Protein AF-A0A7C1R9H4-F1 (afdb_monomer)

Foldseek 3Di:
DPDPPVLVVLLVLQCLVAPDDPPQLPFFDDPDALLSVLLSCLLNVVLVVSVVSLVVCVVVDDPLSSLLSVLSSLLSVCSVVVDPVSLVVSVVVLVVQVVVQVPDPDRDLLSVLVSLLSVLSSCSNVSHPVVNVVSLVVNVVSLVPPDCPPPDPVSVLVNLLSCLVSLLVVCVVVPNPPVSNVVSLVSLVVQCPPPDVSSVLSSLVVQLSCCVRVVPDPPSSVVSVVVNSVVSVVSHDPPPPDD

Structure (mmCIF, N/CA/C/O backbone):
data_AF-A0A7C1R9H4-F1
#
_entry.id   AF-A0A7C1R9H4-F1
#
loop_
_atom_site.group_PDB
_atom_site.id
_atom_site.type_symbol
_atom_site.label_atom_id
_atom_site.label_alt_id
_atom_site.label_comp_id
_atom_site.label_asym_id
_atom_site.label_entity_id
_atom_site.label_seq_id
_atom_site.pdbx_PDB_ins_code
_atom_site.Cartn_x
_atom_site.Cartn_y
_atom_site.Cartn_z
_atom_site.occupancy
_atom_site.B_iso_or_equiv
_atom_site.auth_seq_id
_atom_site.auth_comp_id
_atom_site.auth_asym_id
_atom_site.auth_atom_id
_atom_site.pdbx_PDB_model_num
ATOM 1 N N . MET A 1 1 ? 37.620 -5.920 -8.747 1.00 37.94 1 MET A N 1
ATOM 2 C CA . MET A 1 1 ? 36.909 -4.617 -8.726 1.00 37.94 1 MET A CA 1
ATOM 3 C C . MET A 1 1 ? 35.431 -4.800 -9.102 1.00 37.94 1 MET A C 1
ATOM 5 O O . MET A 1 1 ? 34.984 -4.285 -10.114 1.00 37.94 1 MET A O 1
ATOM 9 N N . SER A 1 2 ? 34.660 -5.537 -8.291 1.00 42.56 2 SER A N 1
ATOM 10 C CA . SER A 1 2 ? 33.244 -5.869 -8.556 1.00 42.56 2 SER A CA 1
ATOM 11 C C . SER A 1 2 ? 32.389 -5.632 -7.302 1.00 42.56 2 SER A C 1
ATOM 13 O O . SER A 1 2 ? 31.772 -6.550 -6.778 1.00 42.56 2 SER A O 1
ATOM 15 N N . GLY A 1 3 ? 32.432 -4.411 -6.759 1.00 34.38 3 GLY A N 1
ATOM 16 C CA . GLY A 1 3 ? 31.684 -4.033 -5.545 1.00 34.38 3 GLY A CA 1
ATOM 17 C C . GLY A 1 3 ? 30.764 -2.818 -5.709 1.00 34.38 3 GLY A C 1
ATOM 18 O O . GLY A 1 3 ? 29.847 -2.633 -4.919 1.00 34.38 3 GLY A O 1
ATOM 19 N N . ASN A 1 4 ? 30.953 -2.010 -6.760 1.00 36.81 4 ASN A N 1
ATOM 20 C CA . ASN A 1 4 ? 30.234 -0.738 -6.919 1.00 36.81 4 ASN A CA 1
ATOM 21 C C . ASN A 1 4 ? 28.953 -0.822 -7.763 1.00 36.81 4 ASN A C 1
ATOM 23 O O . ASN A 1 4 ? 28.152 0.109 -7.729 1.00 36.81 4 ASN A O 1
ATOM 27 N N . ASN A 1 5 ? 28.728 -1.911 -8.507 1.00 36.19 5 ASN A N 1
ATOM 28 C CA . ASN A 1 5 ? 27.579 -2.004 -9.416 1.00 36.19 5 ASN A CA 1
ATOM 29 C C . ASN A 1 5 ? 26.295 -2.456 -8.701 1.00 36.19 5 ASN A C 1
ATOM 31 O O . ASN A 1 5 ? 25.230 -1.896 -8.941 1.00 36.19 5 ASN A O 1
ATOM 35 N N . THR A 1 6 ? 26.398 -3.381 -7.743 1.00 39.59 6 THR A N 1
ATOM 36 C CA . THR A 1 6 ? 25.257 -3.880 -6.958 1.00 39.59 6 THR A CA 1
ATOM 37 C C . THR A 1 6 ? 24.666 -2.780 -6.079 1.00 39.59 6 THR A C 1
ATOM 39 O O . THR A 1 6 ? 23.459 -2.581 -6.061 1.00 39.59 6 THR A O 1
ATOM 42 N N . HIS A 1 7 ? 25.515 -1.977 -5.428 1.00 34.41 7 HIS A N 1
ATOM 43 C CA . HIS A 1 7 ? 25.079 -0.872 -4.569 1.00 34.41 7 HIS A CA 1
ATOM 44 C C . HIS A 1 7 ? 24.433 0.281 -5.356 1.00 34.41 7 HIS A C 1
ATOM 46 O O . HIS A 1 7 ? 23.542 0.961 -4.846 1.00 34.41 7 HIS A O 1
ATOM 52 N N . ARG A 1 8 ? 24.871 0.492 -6.605 1.00 33.00 8 ARG A N 1
ATOM 53 C CA . ARG A 1 8 ? 24.335 1.506 -7.519 1.00 33.00 8 ARG A CA 1
ATOM 54 C C . ARG A 1 8 ? 23.012 1.052 -8.135 1.00 33.00 8 ARG A C 1
ATOM 56 O O . ARG A 1 8 ? 22.076 1.841 -8.147 1.00 33.00 8 ARG A O 1
ATOM 63 N N . GLN A 1 9 ? 22.885 -0.220 -8.524 1.00 35.97 9 GLN A N 1
ATOM 64 C CA . GLN A 1 9 ? 21.593 -0.788 -8.912 1.00 35.97 9 GLN A CA 1
ATOM 65 C C . GLN A 1 9 ? 20.608 -0.799 -7.741 1.00 35.97 9 GLN A C 1
ATOM 67 O O . GLN A 1 9 ? 19.487 -0.373 -7.938 1.00 35.97 9 GLN A O 1
ATOM 72 N N . ILE A 1 10 ? 21.025 -1.127 -6.511 1.00 37.94 10 ILE A N 1
ATOM 73 C CA . ILE A 1 10 ? 20.172 -1.065 -5.306 1.00 37.94 10 ILE A CA 1
ATOM 74 C C . ILE A 1 10 ? 19.698 0.371 -4.988 1.00 37.94 10 ILE A C 1
ATOM 76 O O . ILE A 1 10 ? 18.547 0.563 -4.608 1.00 37.94 10 ILE A O 1
ATOM 80 N N . LYS A 1 11 ? 20.541 1.395 -5.189 1.00 31.30 11 LYS A N 1
ATOM 81 C CA . LYS A 1 11 ? 20.148 2.809 -5.017 1.00 31.30 11 LYS A CA 1
ATOM 82 C C . LYS A 1 11 ? 19.136 3.278 -6.067 1.00 31.30 11 LYS A C 1
ATOM 84 O O . LYS A 1 11 ? 18.192 3.979 -5.719 1.00 31.30 11 LYS A O 1
ATOM 89 N N . TYR A 1 12 ? 19.284 2.849 -7.323 1.00 36.81 12 TYR A N 1
ATOM 90 C CA . TYR A 1 12 ? 18.243 3.050 -8.336 1.00 36.81 12 TYR A CA 1
ATOM 91 C C . TYR A 1 12 ? 17.036 2.129 -8.116 1.00 36.81 12 TYR A C 1
ATOM 93 O O . TYR A 1 12 ? 15.947 2.505 -8.506 1.00 36.81 12 TYR A O 1
ATOM 101 N N . CYS A 1 13 ? 17.187 0.990 -7.427 1.00 35.16 13 CYS A N 1
ATOM 102 C CA . CYS A 1 13 ? 16.116 0.044 -7.091 1.00 35.16 13 CYS A CA 1
ATOM 103 C C . CYS A 1 13 ? 15.103 0.565 -6.055 1.00 35.16 13 CYS A C 1
ATOM 105 O O . CYS A 1 13 ? 14.109 -0.124 -5.824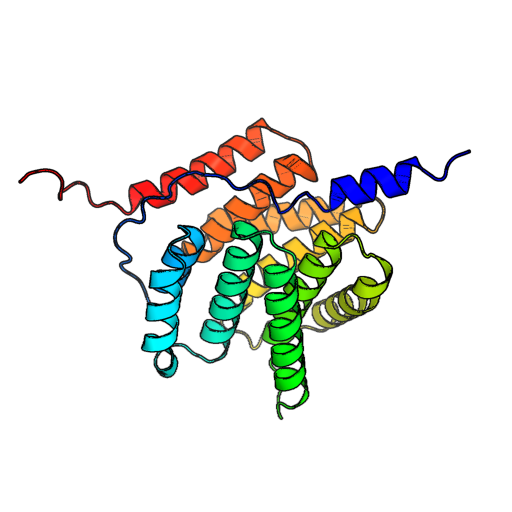 1.00 35.16 13 CYS A O 1
ATOM 107 N N . LEU A 1 14 ? 15.382 1.704 -5.408 1.00 36.81 14 LEU A N 1
ATOM 108 C CA . LEU A 1 14 ? 14.676 2.204 -4.219 1.00 36.81 14 LEU A CA 1
ATOM 109 C C . LEU A 1 14 ? 14.110 3.622 -4.385 1.00 36.81 14 LEU A C 1
ATOM 111 O O . LEU A 1 14 ? 13.136 3.965 -3.726 1.00 36.81 14 LEU A O 1
ATOM 115 N N . LEU A 1 15 ? 14.607 4.384 -5.367 1.00 35.06 15 LEU A N 1
ATOM 116 C CA . LEU A 1 15 ? 13.965 5.605 -5.888 1.00 35.06 15 LEU A CA 1
ATOM 117 C C . LEU A 1 15 ? 12.645 5.322 -6.659 1.00 35.06 15 LEU A C 1
ATOM 119 O O . LEU A 1 15 ? 11.987 6.226 -7.159 1.00 35.06 15 LEU A O 1
ATOM 123 N N . ILE A 1 16 ? 12.285 4.042 -6.758 1.00 45.22 16 ILE A N 1
ATOM 124 C CA . ILE A 1 16 ? 11.301 3.384 -7.636 1.00 45.22 16 ILE A CA 1
ATOM 125 C C . ILE A 1 16 ? 9.835 3.595 -7.196 1.00 45.22 16 ILE A C 1
ATOM 127 O O . ILE A 1 16 ? 8.897 3.416 -7.966 1.00 45.22 16 ILE A O 1
ATOM 131 N N . LEU A 1 17 ? 9.612 4.120 -5.990 1.00 41.66 17 LEU A N 1
ATOM 132 C CA . LEU A 1 17 ? 8.283 4.509 -5.494 1.00 41.66 17 LEU A CA 1
ATOM 133 C C . LEU A 1 17 ? 7.930 5.996 -5.721 1.00 41.66 17 LEU A C 1
ATOM 135 O O . LEU A 1 17 ? 6.832 6.396 -5.358 1.00 41.66 17 LEU A O 1
ATOM 139 N N . LEU A 1 18 ? 8.814 6.804 -6.330 1.00 39.28 18 LEU A N 1
ATOM 140 C CA . LEU A 1 18 ? 8.784 8.276 -6.199 1.00 39.28 18 LEU A CA 1
ATOM 141 C C . LEU A 1 18 ? 8.514 9.111 -7.464 1.00 39.28 18 LEU A C 1
ATOM 143 O O . LEU A 1 18 ? 8.437 10.332 -7.360 1.00 39.28 18 LEU A O 1
ATOM 147 N N . CYS A 1 19 ? 8.328 8.537 -8.656 1.00 33.50 19 CYS A N 1
ATOM 148 C CA . CYS A 1 19 ? 7.848 9.355 -9.779 1.00 33.50 19 CYS A CA 1
ATOM 149 C C . CYS A 1 19 ? 6.337 9.572 -9.663 1.00 33.50 19 CYS A C 1
ATOM 151 O O . CYS A 1 19 ? 5.547 8.717 -10.070 1.00 33.50 19 CYS A O 1
ATOM 153 N N . GLY A 1 20 ? 5.983 10.721 -9.081 1.00 37.94 20 GLY A N 1
ATOM 154 C CA . GLY A 1 20 ? 4.643 11.281 -9.065 1.00 37.94 20 GLY A CA 1
ATOM 155 C C . GLY A 1 20 ? 4.090 11.393 -10.479 1.00 37.94 20 GLY A C 1
ATOM 156 O O . GLY A 1 20 ? 4.648 12.080 -11.336 1.00 37.94 20 GLY A O 1
ATOM 157 N N . PHE A 1 21 ? 2.977 10.709 -10.719 1.00 40.28 21 PHE A N 1
ATOM 158 C CA . PHE A 1 21 ? 2.082 11.122 -11.780 1.00 40.28 21 PHE A CA 1
ATOM 159 C C . PHE A 1 21 ? 1.353 12.365 -11.276 1.00 40.28 21 PHE A C 1
ATOM 161 O O . PHE A 1 21 ? 0.463 12.274 -10.435 1.00 40.28 21 PHE A O 1
ATOM 168 N N . THR A 1 22 ? 1.705 13.527 -11.822 1.00 38.12 22 THR A N 1
ATOM 169 C CA . THR A 1 22 ? 0.831 14.708 -11.837 1.00 38.12 22 THR A CA 1
ATOM 170 C C . THR A 1 22 ? -0.283 14.487 -12.866 1.00 38.12 22 THR A C 1
ATOM 172 O O . THR A 1 22 ? -0.456 15.271 -13.798 1.00 38.12 22 THR A O 1
ATOM 175 N N . CYS A 1 23 ? -0.985 13.357 -12.779 1.00 37.19 23 CYS A N 1
ATOM 176 C CA . CYS A 1 23 ? -2.302 13.268 -13.377 1.00 37.19 23 CYS A CA 1
ATOM 177 C C . CYS A 1 23 ? -3.212 13.858 -12.311 1.00 37.19 23 CYS A C 1
ATOM 179 O O . CYS A 1 23 ? -3.372 13.252 -11.254 1.00 37.19 23 CYS A O 1
ATOM 181 N N . GLU A 1 24 ? -3.709 15.071 -12.543 1.00 36.00 24 GLU A N 1
ATOM 182 C CA . GLU A 1 24 ? -4.818 15.619 -11.770 1.00 36.00 24 GLU A CA 1
ATOM 183 C C . GLU A 1 24 ? -5.994 14.655 -11.959 1.00 36.00 24 GLU A C 1
ATOM 185 O O . GLU A 1 24 ? -6.733 14.707 -12.944 1.00 36.00 24 GLU A O 1
ATOM 190 N N . LEU A 1 25 ? -6.089 13.680 -11.055 1.00 41.81 25 LEU A N 1
ATOM 191 C CA . LEU A 1 25 ? -7.200 12.755 -10.965 1.00 41.81 25 LEU A CA 1
ATOM 192 C C . LEU A 1 25 ? -8.359 13.590 -10.439 1.00 41.81 25 LEU A C 1
ATOM 194 O O . LEU A 1 25 ? -8.520 13.785 -9.239 1.00 41.81 25 LEU A O 1
ATOM 198 N N . THR A 1 26 ? -9.120 14.167 -11.361 1.00 38.84 26 THR A N 1
ATOM 199 C CA . THR A 1 26 ? -10.357 14.865 -11.030 1.00 38.84 26 THR A CA 1
ATOM 200 C C . THR A 1 26 ? -11.315 13.831 -10.453 1.00 38.84 26 THR A C 1
ATOM 202 O O . THR A 1 26 ? -11.873 13.011 -11.177 1.00 38.84 26 THR A O 1
ATOM 205 N N . ALA A 1 27 ? -11.441 13.806 -9.125 1.00 40.69 27 ALA A N 1
ATOM 206 C CA . ALA A 1 27 ? -12.351 12.887 -8.467 1.00 40.69 27 ALA A CA 1
ATOM 207 C C . ALA A 1 27 ? -13.772 13.285 -8.826 1.00 40.69 27 ALA A C 1
ATOM 209 O O . ALA A 1 27 ? -14.218 14.403 -8.550 1.00 40.69 27 ALA A O 1
ATOM 210 N N . SER A 1 28 ? -14.496 12.348 -9.418 1.00 36.34 28 SER A N 1
ATOM 211 C CA . SER A 1 28 ? -15.925 12.489 -9.512 1.00 36.34 28 SER A CA 1
ATOM 212 C C . SER A 1 28 ? -16.642 11.671 -8.453 1.00 36.34 28 SER A C 1
ATOM 214 O O . SER A 1 28 ? -16.501 10.453 -8.391 1.00 36.34 28 SER A O 1
ATOM 216 N N . CYS A 1 29 ? -17.415 12.412 -7.653 1.00 39.00 29 CYS A N 1
ATOM 217 C CA . CYS A 1 29 ? -18.585 12.013 -6.879 1.00 39.00 29 CYS A CA 1
ATOM 218 C C . CYS A 1 29 ? -18.522 10.592 -6.295 1.00 39.00 29 CYS A C 1
ATOM 220 O O . CYS A 1 29 ? -19.117 9.654 -6.829 1.00 39.00 29 CYS A O 1
ATOM 222 N N . ALA A 1 30 ? -17.843 10.471 -5.150 1.00 47.47 30 ALA A N 1
ATOM 223 C CA . ALA A 1 30 ? -17.879 9.285 -4.306 1.00 47.47 30 ALA A CA 1
ATOM 224 C C . ALA A 1 30 ? -19.334 8.959 -3.929 1.00 47.47 30 ALA A C 1
ATOM 226 O O . ALA A 1 30 ? -19.962 9.633 -3.112 1.00 47.47 30 ALA A O 1
ATOM 227 N N . THR A 1 31 ? -19.884 7.931 -4.568 1.00 50.72 31 THR A N 1
ATOM 228 C CA . THR A 1 31 ? -21.136 7.288 -4.170 1.00 50.72 31 THR A CA 1
ATOM 229 C C . THR A 1 31 ? -20.760 5.896 -3.684 1.00 50.72 31 THR A C 1
ATOM 231 O O . THR A 1 31 ? -20.751 4.944 -4.454 1.00 50.72 31 THR A O 1
ATOM 234 N N . GLY A 1 32 ? -20.352 5.816 -2.419 1.00 64.06 32 GLY A N 1
ATOM 235 C CA . GLY A 1 32 ? -19.776 4.621 -1.803 1.00 64.06 32 GLY A CA 1
ATOM 236 C C . GLY A 1 32 ? -19.789 4.718 -0.279 1.00 64.06 32 GLY A C 1
ATOM 237 O O . GLY A 1 32 ? -20.293 5.698 0.275 1.00 64.06 32 GLY A O 1
ATOM 238 N N . THR A 1 33 ? -19.269 3.698 0.402 1.00 84.06 33 THR A N 1
ATOM 239 C CA . THR A 1 33 ? -19.104 3.720 1.870 1.00 84.06 33 THR A CA 1
ATOM 240 C C . THR A 1 33 ? -18.112 4.810 2.305 1.00 84.06 33 THR A C 1
ATOM 242 O O . THR A 1 33 ? -17.344 5.319 1.484 1.00 84.06 33 THR A O 1
ATOM 245 N N . SER A 1 34 ? -18.076 5.161 3.598 1.00 90.50 34 SER A N 1
ATOM 246 C CA . SER A 1 34 ? -17.092 6.118 4.135 1.00 90.50 34 SER A CA 1
ATOM 247 C C . SER A 1 34 ? -15.655 5.678 3.806 1.00 90.50 34 SER A C 1
ATOM 249 O O . SER A 1 34 ? -14.839 6.502 3.396 1.00 90.50 34 SER A O 1
ATOM 251 N N . PHE A 1 35 ? -15.376 4.367 3.842 1.00 90.69 35 PHE A N 1
ATOM 252 C CA . PHE A 1 35 ? -14.087 3.800 3.432 1.00 90.69 35 PHE A CA 1
ATOM 253 C C . PHE A 1 35 ? -13.735 4.126 1.976 1.00 90.69 35 PHE A C 1
ATOM 255 O O . PHE A 1 35 ? -12.655 4.640 1.692 1.00 90.69 35 PHE A O 1
ATOM 262 N N . GLU A 1 36 ? -14.656 3.844 1.053 1.00 90.06 36 GLU A N 1
ATOM 263 C CA . GLU A 1 36 ? -14.475 4.067 -0.383 1.00 90.06 36 GLU A CA 1
ATOM 264 C C . GLU A 1 36 ? -14.269 5.547 -0.709 1.00 90.06 36 GLU A C 1
ATOM 266 O O . GLU A 1 36 ? -13.364 5.905 -1.458 1.00 90.06 36 GLU A O 1
ATOM 271 N N . LYS A 1 37 ? -15.057 6.421 -0.079 1.00 91.06 37 LYS A N 1
ATOM 272 C CA . LYS A 1 37 ? -14.932 7.868 -0.248 1.00 91.06 37 LYS A CA 1
ATOM 273 C C . LYS A 1 37 ? -13.558 8.378 0.188 1.00 91.06 37 LYS A C 1
ATOM 275 O O . LYS A 1 37 ? -12.933 9.143 -0.543 1.00 91.06 37 LYS A O 1
ATOM 280 N N . ILE A 1 38 ? -13.079 7.965 1.361 1.00 93.69 38 ILE A N 1
ATOM 281 C CA . ILE A 1 38 ? -11.759 8.373 1.862 1.00 93.69 38 ILE A CA 1
ATOM 282 C C . ILE A 1 38 ? -10.655 7.796 0.972 1.00 93.69 38 ILE A C 1
ATOM 284 O O . ILE A 1 38 ? -9.719 8.512 0.617 1.00 93.69 38 ILE A O 1
ATOM 288 N N . PHE A 1 39 ? -10.780 6.530 0.569 1.00 91.81 39 PHE A N 1
ATOM 289 C CA . PHE A 1 39 ? -9.852 5.883 -0.353 1.00 91.81 39 PHE A CA 1
ATOM 290 C C . PHE A 1 39 ? -9.726 6.669 -1.668 1.00 91.81 39 PHE A C 1
ATOM 292 O O . PHE A 1 39 ? -8.614 6.999 -2.084 1.00 91.81 39 PHE A O 1
ATOM 299 N N . ASP A 1 40 ? -10.845 7.045 -2.285 1.00 88.06 40 ASP A N 1
ATOM 300 C CA . ASP A 1 40 ? -10.853 7.831 -3.520 1.00 88.06 40 ASP A CA 1
ATOM 301 C C . ASP A 1 40 ? -10.198 9.207 -3.336 1.00 88.06 40 ASP A C 1
ATOM 303 O O . ASP A 1 40 ? -9.427 9.646 -4.193 1.00 88.06 40 ASP A O 1
ATOM 307 N N . LEU A 1 41 ? -10.442 9.886 -2.210 1.00 89.88 41 LEU A N 1
ATOM 308 C CA . LEU A 1 41 ? -9.791 11.164 -1.897 1.00 89.88 41 LEU A CA 1
ATOM 309 C C . LEU A 1 41 ? -8.267 11.004 -1.765 1.00 89.88 41 LEU A C 1
ATOM 311 O O . LEU A 1 41 ? -7.517 11.798 -2.333 1.00 89.88 41 LEU A O 1
ATOM 315 N N . ILE A 1 42 ? -7.795 9.946 -1.095 1.00 90.06 42 ILE A N 1
ATOM 316 C CA . ILE A 1 42 ? -6.359 9.651 -0.962 1.00 90.06 42 ILE A CA 1
ATOM 317 C C . ILE A 1 42 ? -5.728 9.411 -2.338 1.00 90.06 42 ILE A C 1
ATOM 319 O O . ILE A 1 42 ? -4.730 10.046 -2.685 1.00 90.06 42 ILE A O 1
ATOM 323 N N . TYR A 1 43 ? -6.306 8.515 -3.142 1.00 85.31 43 TYR A N 1
ATOM 324 C CA . TYR A 1 43 ? -5.724 8.117 -4.428 1.00 85.31 43 TYR A CA 1
ATOM 325 C C . TYR A 1 43 ? -5.910 9.174 -5.524 1.00 85.31 43 TYR A C 1
ATOM 327 O O . TYR A 1 43 ? -5.175 9.151 -6.509 1.00 85.31 43 TYR A O 1
ATOM 335 N N . SER A 1 44 ? -6.809 10.144 -5.329 1.00 82.69 44 SER A N 1
ATOM 336 C CA . SER A 1 44 ? -6.898 11.369 -6.137 1.00 82.69 44 SER A CA 1
ATOM 337 C C . SER A 1 44 ? -6.039 12.529 -5.612 1.00 82.69 44 SER A C 1
ATOM 339 O O . SER A 1 44 ? -6.069 13.617 -6.181 1.00 82.69 44 SER A O 1
ATOM 341 N N . GLN A 1 45 ? -5.227 12.294 -4.575 1.00 86.81 45 GLN A N 1
ATOM 342 C CA . GLN A 1 45 ? -4.314 13.268 -3.960 1.00 86.81 45 GLN A CA 1
ATOM 343 C C . GLN A 1 45 ? -5.006 14.478 -3.297 1.00 86.81 45 GLN A C 1
ATOM 345 O O . GLN A 1 45 ? -4.378 15.512 -3.070 1.00 86.81 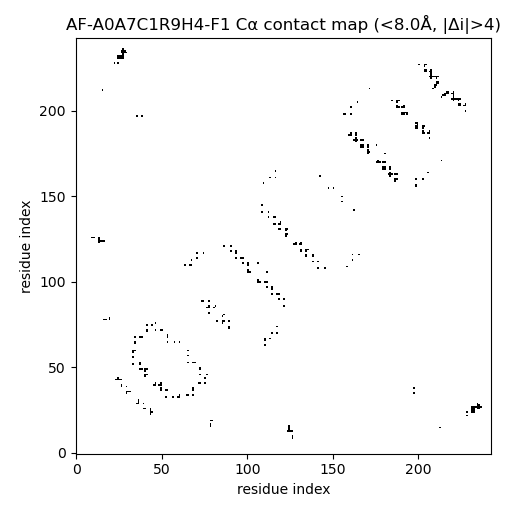45 GLN A O 1
ATOM 350 N N . GLN A 1 46 ? -6.279 14.344 -2.920 1.00 89.00 46 GLN A N 1
ATOM 351 C CA . GLN A 1 46 ? -7.034 15.321 -2.124 1.00 89.00 46 GLN A CA 1
ATOM 352 C C . GLN A 1 46 ? -6.821 15.062 -0.626 1.00 89.00 46 GLN A C 1
ATOM 354 O O . GLN A 1 46 ? -7.720 14.635 0.098 1.00 89.00 46 GLN A O 1
ATOM 359 N N . PHE A 1 47 ? -5.580 15.240 -0.158 1.00 92.88 47 PHE A N 1
ATOM 360 C CA . PHE A 1 47 ? -5.171 14.817 1.190 1.00 92.88 47 PHE A CA 1
ATOM 361 C C . PHE A 1 47 ? -5.860 15.593 2.315 1.00 92.88 47 PHE A C 1
ATOM 363 O O . PHE A 1 47 ? -6.143 15.024 3.369 1.00 92.88 47 PHE A O 1
ATOM 370 N N . HIS A 1 48 ? -6.155 16.878 2.099 1.00 94.75 48 HIS A N 1
ATOM 371 C CA . HIS A 1 48 ? -6.832 17.688 3.107 1.00 94.75 48 HIS A CA 1
ATOM 372 C C . HIS A 1 48 ? -8.263 17.193 3.336 1.00 94.75 48 HIS A C 1
ATOM 374 O O . HIS A 1 48 ? -8.660 16.936 4.471 1.00 94.75 48 HIS A O 1
ATOM 380 N N . GLU A 1 49 ? -9.006 16.992 2.251 1.00 95.38 49 GLU A N 1
ATOM 381 C CA . GLU A 1 49 ? -10.360 16.452 2.250 1.00 95.38 49 GLU A CA 1
ATOM 382 C C . GLU A 1 49 ? -10.381 15.024 2.801 1.00 95.38 49 GLU A C 1
ATOM 384 O O . GLU A 1 49 ? -11.216 14.714 3.647 1.00 95.38 49 GLU A O 1
ATOM 389 N N . ALA A 1 50 ? -9.430 14.176 2.389 1.00 95.69 50 ALA A N 1
ATOM 390 C CA . ALA A 1 50 ? -9.281 12.822 2.919 1.00 95.69 50 ALA A CA 1
ATOM 391 C C . ALA A 1 50 ? -9.076 12.826 4.439 1.00 95.69 50 ALA A C 1
ATOM 393 O O . ALA A 1 50 ? -9.694 12.034 5.143 1.00 95.69 50 ALA A O 1
ATOM 394 N N . SER A 1 51 ? -8.234 13.728 4.955 1.00 96.75 51 SER A N 1
ATOM 395 C CA . SER A 1 51 ? -7.981 13.848 6.392 1.00 96.75 51 SER A CA 1
ATOM 396 C C . SER A 1 51 ? -9.222 14.305 7.158 1.00 96.75 51 SER A C 1
ATOM 398 O O . SER A 1 51 ? -9.527 13.748 8.213 1.00 96.75 51 SER A O 1
ATOM 400 N N . LEU A 1 52 ? -9.957 15.294 6.641 1.00 96.62 52 LEU A N 1
ATOM 401 C CA . LEU A 1 52 ? -11.204 15.747 7.261 1.00 96.62 52 LEU A CA 1
ATOM 402 C C . LEU A 1 52 ? -12.241 14.621 7.307 1.00 96.62 52 LEU A C 1
ATOM 404 O O . LEU A 1 52 ? -12.810 14.373 8.367 1.00 96.62 52 LEU A O 1
ATOM 408 N N . GLU A 1 53 ? -12.432 13.920 6.189 1.00 96.31 53 GLU A N 1
ATOM 409 C CA . GLU A 1 53 ? -13.403 12.831 6.076 1.00 96.31 53 GLU A CA 1
ATOM 410 C C . GLU A 1 53 ? -13.035 11.626 6.956 1.00 96.31 53 GLU A C 1
ATOM 412 O O . GLU A 1 53 ? -13.904 11.033 7.596 1.00 96.31 53 GLU A O 1
ATOM 417 N N . LEU A 1 54 ? -11.746 11.280 7.029 1.00 96.25 54 LEU A N 1
ATOM 418 C CA . LEU A 1 54 ? -11.242 10.207 7.886 1.00 96.25 54 LEU A CA 1
ATOM 419 C C . LEU A 1 54 ? -11.517 10.498 9.364 1.00 96.25 54 LEU A C 1
ATOM 421 O O . LEU A 1 54 ? -12.051 9.644 10.066 1.00 96.25 54 LEU A O 1
ATOM 425 N N . ASN A 1 55 ? -11.222 11.720 9.816 1.00 95.31 55 ASN A N 1
ATOM 426 C CA . ASN A 1 55 ? -11.470 12.131 11.197 1.00 95.31 55 ASN A CA 1
ATOM 427 C C . ASN A 1 55 ? -12.971 12.212 11.520 1.00 95.31 55 ASN A C 1
ATOM 429 O O . ASN A 1 55 ? -13.381 11.869 12.626 1.00 95.31 55 ASN A O 1
ATOM 433 N N . SER A 1 56 ? -13.815 12.656 10.580 1.00 94.69 56 SER A N 1
ATOM 434 C CA . SER A 1 56 ? -15.265 12.708 10.815 1.00 94.69 56 SER A CA 1
ATOM 435 C C . SER A 1 56 ? -15.920 11.326 10.842 1.00 94.69 56 SER A C 1
ATOM 437 O O . SER A 1 56 ? -16.958 11.168 11.481 1.00 94.69 56 SER A O 1
ATOM 439 N N . SER A 1 57 ? -15.312 10.338 10.180 1.00 93.75 57 SER A N 1
ATOM 440 C CA . SER A 1 57 ? -15.843 8.975 10.042 1.00 93.75 57 SER A CA 1
ATOM 441 C C . SER A 1 57 ? -15.254 7.983 11.053 1.00 93.75 57 SER A C 1
ATOM 443 O O . SER A 1 57 ? -15.489 6.785 10.929 1.00 93.75 57 SER A O 1
ATOM 445 N N . GLU A 1 58 ? -14.508 8.442 12.066 1.00 91.19 58 GLU A N 1
ATOM 446 C CA . GLU A 1 58 ? -13.828 7.575 13.048 1.00 91.19 58 GLU A CA 1
ATOM 447 C C . GLU A 1 58 ? -14.784 6.590 13.747 1.00 91.19 58 GLU A C 1
ATOM 449 O O . GLU A 1 58 ? -14.417 5.451 14.013 1.00 91.19 58 GLU A O 1
ATOM 454 N N . ASN A 1 59 ? -16.030 7.003 14.006 1.00 89.94 59 ASN A N 1
ATOM 455 C CA . ASN A 1 59 ? -17.045 6.146 14.635 1.00 89.94 59 ASN A CA 1
ATOM 456 C C . ASN A 1 59 ? -17.816 5.257 13.642 1.00 89.94 59 ASN A C 1
ATOM 458 O O . ASN A 1 59 ? -18.587 4.399 14.071 1.00 89.94 59 ASN A O 1
ATOM 462 N N . GLU A 1 60 ? -17.675 5.501 12.338 1.00 91.56 60 GLU A N 1
ATOM 463 C CA . GLU A 1 60 ? -18.353 4.750 11.273 1.00 91.56 60 GLU A CA 1
ATOM 464 C C . GLU A 1 60 ? -17.467 3.648 10.694 1.00 91.56 60 GLU A C 1
ATOM 466 O O . GLU A 1 60 ? -17.970 2.592 10.315 1.00 91.56 60 GLU A O 1
ATOM 471 N N . LEU A 1 61 ? -16.161 3.906 10.624 1.00 91.12 61 LEU A N 1
ATOM 472 C CA . LEU A 1 61 ? -15.164 2.948 10.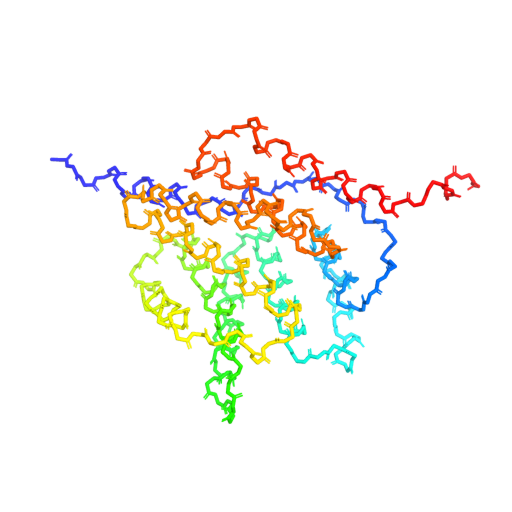174 1.00 91.12 61 LEU A CA 1
ATOM 473 C C . LEU A 1 61 ? -14.875 1.940 11.278 1.00 91.12 61 LEU A C 1
ATOM 475 O O . LEU A 1 61 ? -14.753 2.296 12.454 1.00 91.12 61 LEU A O 1
ATOM 479 N N . ASP A 1 62 ? -14.698 0.676 10.900 1.00 88.25 62 ASP A N 1
ATOM 480 C CA . ASP A 1 62 ? -14.089 -0.254 11.837 1.00 88.25 62 ASP A CA 1
ATOM 481 C C . ASP A 1 62 ? -12.614 0.137 12.089 1.00 88.25 62 ASP A C 1
ATOM 483 O O . ASP A 1 62 ? -11.983 0.896 11.342 1.00 88.25 62 ASP A O 1
ATOM 487 N N . ARG A 1 63 ? -12.043 -0.370 13.187 1.00 87.50 63 ARG A N 1
ATOM 488 C CA . ARG A 1 63 ? -10.655 -0.062 13.570 1.00 87.50 63 ARG A CA 1
ATOM 489 C C . ARG A 1 63 ? -9.658 -0.352 12.440 1.00 87.50 63 ARG A C 1
ATOM 491 O O . ARG A 1 63 ? -8.690 0.386 12.267 1.00 87.50 63 ARG A O 1
ATOM 498 N N . TRP A 1 64 ? -9.897 -1.425 11.699 1.00 86.94 64 TRP A N 1
ATOM 499 C CA . TRP A 1 64 ? -9.021 -1.927 10.649 1.00 86.94 64 TRP A CA 1
ATOM 500 C C . TRP A 1 64 ? -9.058 -1.021 9.412 1.00 86.94 64 TRP A C 1
ATOM 502 O O . TRP A 1 64 ? -8.014 -0.650 8.870 1.00 86.94 64 TRP A O 1
ATOM 512 N N . GLU A 1 65 ? -10.254 -0.617 8.999 1.00 90.44 65 GLU A N 1
ATOM 513 C CA . GLU A 1 65 ? -10.521 0.327 7.923 1.00 90.44 65 GLU A CA 1
ATOM 514 C C . GLU A 1 65 ? -9.862 1.675 8.211 1.00 90.44 65 GLU A C 1
ATOM 516 O O . GLU A 1 65 ? -9.107 2.187 7.378 1.00 90.44 65 GLU A O 1
ATOM 521 N N . TYR A 1 66 ? -10.076 2.209 9.417 1.00 92.56 66 TYR A N 1
ATOM 522 C CA . TYR A 1 66 ? -9.450 3.451 9.858 1.00 92.56 66 TYR A CA 1
ATOM 523 C C . TYR A 1 66 ? -7.920 3.352 9.830 1.00 92.56 66 TYR A C 1
ATOM 525 O O . TYR A 1 66 ? -7.239 4.259 9.341 1.00 92.56 66 TYR A O 1
ATOM 533 N N . HIS A 1 67 ? -7.365 2.237 10.316 1.00 91.62 67 HIS A N 1
ATOM 534 C CA . HIS A 1 67 ? -5.923 1.998 10.355 1.00 91.62 67 HIS A CA 1
ATOM 535 C C . HIS A 1 67 ? -5.296 1.980 8.957 1.00 91.62 67 HIS A C 1
ATOM 537 O O . HIS A 1 67 ? -4.295 2.662 8.720 1.00 91.62 67 HIS A O 1
ATOM 543 N N . ILE A 1 68 ? -5.892 1.252 8.008 1.00 91.50 68 ILE A N 1
ATOM 544 C CA . ILE A 1 68 ? -5.389 1.213 6.627 1.00 91.50 68 ILE A CA 1
ATOM 545 C C . ILE A 1 68 ? -5.450 2.589 5.986 1.00 91.50 68 ILE A C 1
ATOM 547 O O . ILE A 1 68 ? -4.453 3.027 5.419 1.00 91.50 68 ILE A O 1
ATOM 551 N N . LEU A 1 69 ? -6.595 3.269 6.064 1.00 94.56 69 LEU A N 1
ATOM 552 C CA . LEU A 1 69 ? -6.766 4.571 5.423 1.00 94.56 69 LEU A CA 1
ATOM 553 C C . LEU A 1 69 ? -5.824 5.615 6.020 1.00 94.56 69 LEU A C 1
ATOM 555 O O . LEU A 1 69 ? -5.256 6.416 5.281 1.00 94.56 69 LEU A O 1
ATOM 559 N N . SER A 1 70 ? -5.584 5.560 7.332 1.00 95.50 70 SER A N 1
ATOM 560 C CA . SER A 1 70 ? -4.590 6.407 7.996 1.00 95.50 70 SER A CA 1
ATOM 561 C C . SER A 1 70 ? -3.178 6.144 7.468 1.00 95.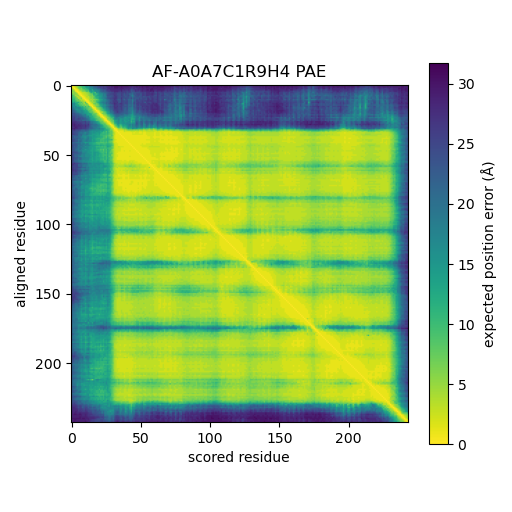50 70 SER A C 1
ATOM 563 O O . SER A 1 70 ? -2.450 7.085 7.145 1.00 95.50 70 SER A O 1
ATOM 565 N N . LEU A 1 71 ? -2.780 4.872 7.344 1.00 94.44 71 LEU A N 1
ATOM 566 C CA . LEU A 1 71 ? -1.472 4.505 6.801 1.00 94.44 71 LEU A CA 1
ATOM 567 C C . LEU A 1 71 ? -1.320 4.915 5.334 1.00 94.44 71 LEU A C 1
ATOM 569 O O . LEU A 1 71 ? -0.288 5.487 4.980 1.00 94.44 71 LEU A O 1
ATOM 573 N N . ASP A 1 72 ? -2.329 4.653 4.501 1.00 93.25 72 ASP A N 1
ATOM 574 C CA . ASP A 1 72 ? -2.357 5.046 3.091 1.00 93.25 72 ASP A CA 1
ATOM 575 C C . ASP A 1 72 ? -2.254 6.573 2.957 1.00 93.25 72 ASP A C 1
ATOM 577 O O . ASP A 1 72 ? -1.407 7.057 2.207 1.00 93.25 72 ASP A O 1
ATOM 581 N N . LEU A 1 73 ? -3.041 7.339 3.721 1.00 95.06 73 LEU A N 1
ATOM 582 C CA . LEU A 1 73 ? -3.014 8.803 3.696 1.00 95.06 73 LEU A CA 1
ATOM 583 C C . LEU A 1 73 ? -1.623 9.345 4.035 1.00 95.06 73 LEU A C 1
ATOM 585 O O . LEU A 1 73 ? -1.041 10.078 3.237 1.00 95.06 73 LEU A O 1
ATOM 589 N N . ILE A 1 74 ? -1.053 8.958 5.182 1.00 94.94 74 ILE A N 1
ATOM 590 C CA . ILE A 1 74 ? 0.259 9.475 5.606 1.00 94.94 74 ILE A CA 1
ATOM 591 C C . ILE A 1 74 ? 1.352 9.023 4.629 1.00 94.94 74 ILE A C 1
ATOM 593 O O . ILE A 1 74 ? 2.279 9.782 4.338 1.00 94.94 74 ILE A O 1
ATOM 597 N N . TRP A 1 75 ? 1.256 7.803 4.091 1.00 93.50 75 TRP A N 1
ATOM 598 C CA . TRP A 1 75 ? 2.178 7.318 3.069 1.00 93.50 75 TRP A CA 1
ATOM 599 C C . TRP A 1 75 ? 2.154 8.194 1.817 1.00 93.50 75 TRP A C 1
ATOM 601 O O . TRP A 1 75 ? 3.212 8.626 1.354 1.00 93.50 75 TRP A O 1
ATOM 611 N N . TRP A 1 76 ? 0.968 8.478 1.282 1.00 90.94 76 TRP A N 1
ATOM 612 C CA . TRP A 1 76 ? 0.825 9.292 0.081 1.00 90.94 76 TRP A CA 1
ATOM 613 C C . TRP A 1 76 ? 1.214 10.755 0.318 1.00 90.94 76 TRP A C 1
ATOM 615 O O . TRP A 1 76 ? 1.940 11.309 -0.506 1.00 90.94 76 TRP A O 1
ATOM 625 N N . GLU A 1 77 ? 0.869 11.342 1.471 1.00 90.50 77 GLU A N 1
ATOM 626 C CA . GLU A 1 77 ? 1.387 12.657 1.887 1.00 90.50 77 GLU A CA 1
ATOM 627 C C . GLU A 1 77 ? 2.923 12.671 1.889 1.00 90.50 77 GLU A C 1
ATOM 629 O O . GLU A 1 77 ? 3.549 13.601 1.377 1.00 90.50 77 GLU A O 1
ATOM 634 N N . THR A 1 78 ? 3.541 11.611 2.420 1.00 90.62 78 THR A N 1
ATOM 635 C CA . THR A 1 78 ? 5.002 11.486 2.505 1.00 90.62 78 THR A CA 1
ATOM 636 C C . THR A 1 78 ? 5.644 11.416 1.126 1.00 90.62 78 THR A C 1
ATOM 638 O O . THR A 1 78 ? 6.664 12.068 0.889 1.00 90.62 78 THR A O 1
ATOM 641 N N . LEU A 1 79 ? 5.064 10.642 0.205 1.00 85.44 79 LEU A N 1
ATOM 642 C CA . LEU A 1 79 ? 5.568 10.552 -1.164 1.00 85.44 79 LEU A CA 1
ATOM 643 C C . LEU A 1 79 ? 5.419 11.882 -1.914 1.00 85.44 79 LEU A C 1
ATOM 645 O O . LEU A 1 79 ? 6.344 12.271 -2.628 1.00 85.44 79 LEU A O 1
ATOM 649 N N . SER A 1 80 ? 4.310 12.598 -1.726 1.00 82.19 80 SER A N 1
ATOM 650 C CA . SER A 1 80 ? 4.064 13.883 -2.391 1.00 82.19 80 SER A CA 1
ATOM 651 C C . SER A 1 80 ? 4.928 15.021 -1.840 1.00 82.19 80 SER A C 1
ATOM 653 O O . SER A 1 80 ? 5.446 15.819 -2.619 1.00 82.19 80 SER A O 1
ATOM 655 N N . GLY A 1 81 ? 5.134 15.087 -0.521 1.00 80.00 81 GLY A N 1
ATOM 656 C CA . GLY A 1 81 ? 6.015 16.080 0.105 1.00 80.00 81 GLY A CA 1
ATOM 657 C C . GLY A 1 81 ? 7.498 15.793 -0.140 1.00 80.00 81 GLY A C 1
ATOM 658 O O . GLY A 1 81 ? 8.277 16.698 -0.448 1.00 80.00 81 GLY A O 1
ATOM 659 N N . SER A 1 82 ? 7.893 14.514 -0.082 1.00 81.56 82 SER A N 1
ATOM 660 C CA . SER A 1 82 ? 9.252 14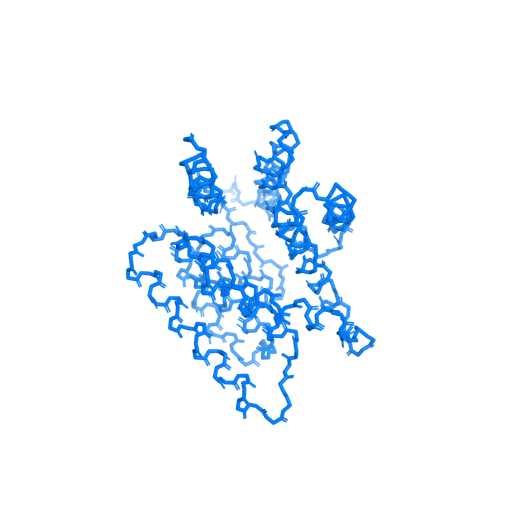.031 -0.361 1.00 81.56 82 SER A CA 1
ATOM 661 C C . SER A 1 82 ? 10.368 14.693 0.471 1.00 81.56 82 SER A C 1
ATOM 663 O O . SER A 1 82 ? 11.549 14.591 0.119 1.00 81.56 82 SER A O 1
ATOM 665 N N . THR A 1 83 ? 10.046 15.336 1.599 1.00 86.38 83 THR A N 1
ATOM 666 C CA . THR A 1 83 ? 11.045 15.946 2.487 1.00 86.38 83 THR A CA 1
ATOM 667 C C . THR A 1 83 ? 11.543 14.963 3.545 1.00 86.38 83 THR A C 1
ATOM 669 O O . THR A 1 83 ? 10.913 13.952 3.864 1.00 86.38 83 THR A O 1
ATOM 672 N N . ARG A 1 84 ? 12.707 15.251 4.142 1.00 87.00 84 ARG A N 1
ATOM 673 C CA . ARG A 1 84 ? 13.249 14.437 5.243 1.00 87.00 84 ARG A CA 1
ATOM 674 C C . ARG A 1 84 ? 12.299 14.424 6.443 1.00 87.00 84 ARG A C 1
ATOM 676 O O . ARG A 1 84 ? 12.230 13.424 7.157 1.00 87.00 84 ARG A O 1
ATOM 683 N N . GLU A 1 85 ? 11.631 15.540 6.683 1.00 90.81 85 GLU A N 1
ATOM 684 C CA . GLU A 1 85 ? 10.664 15.752 7.749 1.00 90.81 85 GLU A CA 1
ATOM 685 C C . GLU A 1 85 ? 9.427 14.873 7.536 1.00 90.81 85 GLU A C 1
ATOM 687 O O . GLU A 1 85 ? 9.021 14.194 8.480 1.00 90.81 85 GLU A O 1
ATOM 692 N N . ASP A 1 86 ? 8.931 14.758 6.302 1.00 89.19 86 ASP A N 1
ATOM 693 C CA . ASP A 1 86 ? 7.817 13.863 5.963 1.00 89.19 86 ASP A CA 1
ATOM 694 C C . ASP A 1 86 ? 8.174 12.398 6.246 1.00 89.19 86 ASP A C 1
ATOM 696 O O . ASP A 1 86 ? 7.471 11.698 6.976 1.00 89.19 86 ASP A O 1
ATOM 700 N N . TYR A 1 87 ? 9.343 11.942 5.778 1.00 90.25 87 TYR A N 1
ATOM 701 C CA . TYR A 1 87 ? 9.809 10.577 6.053 1.00 90.25 87 TYR A CA 1
ATOM 702 C C . TYR A 1 87 ? 10.026 10.299 7.542 1.00 90.25 87 TYR A C 1
ATOM 704 O O . TYR A 1 87 ? 9.943 9.142 7.957 1.00 90.25 87 TYR A O 1
ATOM 712 N N . LYS A 1 88 ? 10.360 11.316 8.349 1.00 91.56 88 LYS A N 1
ATOM 713 C CA . LYS A 1 88 ? 10.449 11.182 9.811 1.00 91.56 88 LYS A CA 1
ATOM 714 C C . LYS A 1 88 ? 9.063 11.092 10.439 1.00 91.56 88 LYS A C 1
ATOM 716 O O . LYS A 1 88 ? 8.881 10.251 11.310 1.00 91.56 88 LYS A O 1
ATOM 721 N N . ARG A 1 89 ? 8.107 11.921 10.003 1.00 93.19 89 ARG A N 1
ATOM 722 C CA . ARG A 1 89 ? 6.714 11.880 10.474 1.00 93.19 89 ARG A CA 1
ATOM 723 C C . ARG A 1 89 ? 6.112 10.498 10.234 1.00 93.19 89 ARG A C 1
ATOM 725 O O . ARG A 1 89 ? 5.565 9.914 11.163 1.00 93.19 89 ARG A O 1
ATOM 732 N N . PHE A 1 90 ? 6.302 9.941 9.040 1.00 94.62 90 PHE A N 1
ATOM 733 C CA . PHE A 1 90 ? 5.818 8.597 8.730 1.00 94.62 90 PHE A CA 1
ATOM 734 C C . PHE A 1 90 ? 6.541 7.494 9.518 1.00 94.62 90 PHE A C 1
ATOM 736 O O . PHE A 1 90 ? 5.903 6.572 10.014 1.00 94.62 90 PHE A O 1
ATOM 743 N N . ASP A 1 91 ? 7.862 7.604 9.702 1.00 93.69 91 ASP A N 1
ATOM 744 C CA . ASP A 1 91 ? 8.636 6.670 10.539 1.00 93.69 91 ASP A CA 1
ATOM 745 C C . ASP A 1 91 ? 8.155 6.653 11.996 1.00 93.69 91 ASP A C 1
ATOM 747 O O . ASP A 1 91 ? 8.109 5.591 12.615 1.00 93.69 91 ASP A O 1
ATOM 751 N N . SER A 1 92 ? 7.801 7.820 12.544 1.00 94.31 92 SER A N 1
ATOM 752 C CA . SER A 1 92 ? 7.208 7.932 13.879 1.00 94.31 92 SER A CA 1
ATOM 753 C C . SER A 1 92 ? 5.827 7.285 13.925 1.00 94.31 92 SER A C 1
ATOM 755 O O . SER A 1 92 ? 5.616 6.418 14.766 1.00 94.31 92 SER A O 1
ATOM 757 N N . ALA A 1 93 ? 4.943 7.600 12.971 1.00 94.62 93 ALA A N 1
ATOM 758 C CA . ALA A 1 93 ? 3.610 7.000 12.905 1.00 94.62 93 ALA A CA 1
ATOM 759 C C . ALA A 1 93 ? 3.677 5.462 12.858 1.00 94.62 93 ALA A C 1
ATOM 761 O O . ALA A 1 93 ? 3.002 4.782 13.622 1.00 94.62 93 ALA A O 1
ATOM 762 N N . LEU A 1 94 ? 4.565 4.890 12.035 1.00 94.06 94 LEU A N 1
ATOM 763 C CA . LEU A 1 94 ? 4.765 3.438 11.969 1.00 94.06 94 LEU A CA 1
ATOM 764 C C . LEU A 1 94 ? 5.231 2.823 13.296 1.00 94.06 94 LEU A C 1
ATOM 766 O O . LEU A 1 94 ? 4.840 1.697 13.619 1.00 94.06 94 LEU A O 1
ATOM 770 N N . LYS A 1 95 ? 6.070 3.528 14.065 1.00 93.12 95 LYS A N 1
ATOM 771 C CA . LYS A 1 95 ? 6.505 3.067 15.393 1.00 93.12 95 LYS A CA 1
ATOM 772 C C . LYS A 1 95 ? 5.363 3.095 16.394 1.00 93.12 95 LYS A C 1
ATOM 774 O O . LYS A 1 95 ? 5.242 2.134 17.151 1.00 93.12 95 LYS A O 1
ATOM 779 N N . ASP A 1 96 ? 4.544 4.140 16.360 1.00 93.19 96 ASP A N 1
ATOM 780 C CA . ASP A 1 96 ? 3.380 4.283 17.232 1.00 93.19 96 ASP A CA 1
ATOM 781 C C . ASP A 1 96 ? 2.376 3.158 16.944 1.00 93.19 96 ASP A C 1
ATOM 783 O O . ASP A 1 96 ? 2.089 2.357 17.831 1.00 93.19 96 ASP A O 1
ATOM 787 N N . TYR A 1 97 ? 2.010 2.950 15.674 1.00 92.56 97 TYR A N 1
ATOM 788 C CA . TYR A 1 97 ? 1.156 1.830 15.261 1.00 92.56 97 TYR A CA 1
ATOM 789 C C . TYR A 1 97 ? 1.719 0.462 15.659 1.00 92.56 97 TYR A C 1
ATOM 791 O O . TYR A 1 97 ? 1.007 -0.402 16.168 1.00 92.56 97 TYR A O 1
ATOM 799 N N . THR A 1 98 ? 3.023 0.247 15.465 1.00 90.38 98 THR A N 1
ATOM 800 C CA . THR A 1 98 ? 3.674 -1.006 15.869 1.00 90.38 98 THR A CA 1
ATOM 801 C C . THR A 1 98 ? 3.638 -1.199 17.388 1.00 90.38 98 THR A C 1
ATOM 803 O O . THR A 1 98 ? 3.531 -2.333 17.861 1.00 90.38 98 THR A O 1
ATOM 806 N N . SER A 1 99 ? 3.772 -0.121 18.162 1.00 90.50 99 SER A N 1
ATOM 807 C CA . SER A 1 99 ? 3.673 -0.147 19.621 1.00 90.50 99 SER A CA 1
ATOM 808 C C . SER A 1 99 ? 2.254 -0.499 20.062 1.00 90.50 99 SER A C 1
ATOM 810 O O . SER A 1 99 ? 2.076 -1.412 20.869 1.00 90.50 99 SER A O 1
ATOM 812 N N . ASP A 1 100 ? 1.247 0.144 19.478 1.00 89.69 100 ASP A N 1
ATOM 813 C CA . ASP A 1 100 ? -0.162 -0.088 19.798 1.00 89.69 100 ASP A CA 1
ATOM 814 C C . ASP A 1 100 ? -0.590 -1.523 19.487 1.00 89.69 100 ASP A C 1
ATOM 816 O O . ASP A 1 100 ? -1.234 -2.174 20.312 1.00 89.69 100 ASP A O 1
ATOM 820 N N . LEU A 1 101 ? -0.152 -2.065 18.346 1.00 89.12 101 LEU A N 1
ATOM 821 C CA . LEU A 1 101 ? -0.373 -3.467 17.996 1.00 89.12 101 LEU A CA 1
ATOM 822 C C . LEU A 1 101 ? 0.281 -4.418 19.003 1.00 89.12 101 LEU A C 1
ATOM 824 O O . LEU A 1 101 ? -0.355 -5.363 19.452 1.00 89.12 101 LEU A O 1
ATOM 828 N N . LYS A 1 102 ? 1.526 -4.164 19.421 1.00 87.12 102 LYS A N 1
ATOM 829 C CA . LYS A 1 102 ? 2.215 -5.014 20.413 1.00 87.12 102 LYS A CA 1
ATOM 830 C C . LYS A 1 102 ? 1.555 -4.997 21.790 1.00 87.12 102 LYS A C 1
ATOM 832 O O . LYS A 1 102 ? 1.655 -5.985 22.512 1.00 87.12 102 LYS A O 1
ATOM 837 N N . ASN A 1 103 ? 0.936 -3.880 22.156 1.00 88.38 103 ASN A N 1
ATOM 838 C CA . ASN A 1 103 ? 0.283 -3.705 23.451 1.00 88.38 103 ASN A CA 1
ATOM 839 C C . ASN A 1 103 ? -1.184 -4.166 23.442 1.00 88.38 103 ASN A C 1
ATOM 841 O O . ASN A 1 103 ? -1.802 -4.260 24.504 1.00 88.38 103 ASN A O 1
ATOM 845 N N . ALA A 1 104 ? -1.752 -4.463 22.269 1.00 86.62 104 ALA A N 1
ATOM 846 C CA . ALA A 1 104 ? -3.101 -4.991 22.150 1.00 86.62 104 ALA A CA 1
ATOM 847 C C . ALA A 1 104 ? -3.198 -6.402 22.752 1.00 86.62 104 ALA A C 1
ATOM 849 O O . ALA A 1 104 ? -2.321 -7.246 22.576 1.00 86.62 104 ALA A O 1
ATOM 850 N N . ARG A 1 105 ? -4.307 -6.674 23.452 1.00 82.81 105 ARG A N 1
ATOM 851 C CA . ARG A 1 105 ? -4.574 -7.988 24.063 1.00 82.81 105 ARG A CA 1
ATOM 852 C C . ARG A 1 105 ? -4.712 -9.103 23.021 1.00 82.81 105 ARG A C 1
ATOM 854 O O . ARG A 1 105 ? -4.331 -10.235 23.301 1.00 82.81 105 ARG A O 1
ATOM 861 N N . ASP A 1 106 ? -5.275 -8.768 21.866 1.00 81.25 106 ASP A N 1
ATOM 862 C CA . ASP A 1 106 ? -5.405 -9.640 20.703 1.00 81.25 106 ASP A CA 1
ATOM 863 C C . ASP A 1 106 ? -5.002 -8.829 19.461 1.00 81.25 106 ASP A C 1
ATOM 865 O O . ASP A 1 106 ? -5.806 -8.041 18.955 1.00 81.25 106 ASP A O 1
ATOM 869 N N . PRO A 1 107 ? -3.719 -8.867 19.062 1.00 81.75 107 PRO A N 1
ATOM 870 C CA . PRO A 1 107 ? -3.235 -8.086 17.935 1.00 81.75 107 PRO A CA 1
ATOM 871 C C . PRO A 1 107 ? -3.793 -8.630 16.621 1.00 81.75 107 PRO A C 1
ATOM 873 O O . PRO A 1 107 ? -3.610 -9.807 16.296 1.00 81.75 107 PRO A O 1
ATOM 876 N N . ASP A 1 108 ? -4.412 -7.754 15.828 1.00 88.06 108 ASP A N 1
ATOM 877 C CA . ASP A 1 108 ? -4.834 -8.101 14.476 1.00 88.06 108 ASP A CA 1
ATOM 878 C C . ASP A 1 108 ? -3.584 -8.329 13.607 1.00 88.06 108 ASP A C 1
ATOM 880 O O . ASP A 1 108 ? -2.826 -7.414 13.270 1.00 88.06 108 ASP A O 1
ATOM 884 N N . LYS A 1 109 ? -3.338 -9.597 13.267 1.00 88.69 109 LYS A N 1
ATOM 885 C CA . LYS A 1 109 ? -2.174 -10.009 12.472 1.00 88.69 109 LYS A CA 1
ATOM 886 C C . LYS A 1 109 ? -2.178 -9.390 11.076 1.00 88.69 109 LYS A C 1
ATOM 888 O O . LYS A 1 109 ? -1.116 -9.287 10.460 1.00 88.69 109 LYS A O 1
ATOM 893 N N . LEU A 1 110 ? -3.348 -9.037 10.545 1.00 89.19 110 LEU A N 1
ATOM 894 C CA . LEU A 1 110 ? -3.455 -8.424 9.232 1.00 89.19 110 LEU A CA 1
ATOM 895 C C . LEU A 1 110 ? -3.065 -6.942 9.310 1.00 89.19 110 LEU A C 1
ATOM 897 O O . LEU A 1 110 ? -2.297 -6.481 8.463 1.00 89.19 110 LEU A O 1
ATOM 901 N N . GLU A 1 111 ? -3.485 -6.227 10.362 1.00 91.06 111 GLU A N 1
ATOM 902 C CA . GLU A 1 111 ? -2.996 -4.865 10.660 1.00 91.06 111 GLU A CA 1
ATOM 903 C C . GLU A 1 111 ? -1.475 -4.857 10.823 1.00 91.06 111 GLU A C 1
ATOM 905 O O . GLU A 1 111 ? -0.775 -4.001 10.271 1.00 91.06 111 GLU A O 1
ATOM 910 N N . GLU A 1 112 ? -0.940 -5.851 11.534 1.00 91.56 112 GLU A N 1
ATOM 911 C CA . GLU A 1 112 ? 0.499 -6.024 11.707 1.00 91.56 112 GLU A CA 1
ATOM 912 C C . GLU A 1 112 ? 1.214 -6.256 10.370 1.00 91.56 112 GLU A C 1
ATOM 914 O O . GLU A 1 112 ? 2.227 -5.608 10.092 1.00 91.56 112 GLU A O 1
ATOM 919 N N . LEU A 1 113 ? 0.676 -7.125 9.511 1.00 91.25 113 LEU A N 1
ATOM 920 C CA . LEU A 1 113 ? 1.225 -7.387 8.182 1.00 91.25 113 LEU A CA 1
ATOM 921 C C . LEU A 1 113 ? 1.270 -6.119 7.318 1.00 91.25 113 LEU A C 1
ATOM 923 O O . LEU A 1 113 ? 2.291 -5.842 6.681 1.00 91.25 113 LEU A O 1
ATOM 927 N N . ILE A 1 114 ? 0.188 -5.337 7.300 1.00 90.50 114 ILE A N 1
ATOM 928 C CA . ILE A 1 114 ? 0.112 -4.087 6.535 1.00 90.50 114 ILE A CA 1
ATOM 929 C C . ILE A 1 114 ? 1.112 -3.059 7.061 1.00 90.50 114 ILE A C 1
ATOM 931 O O . ILE A 1 114 ? 1.869 -2.477 6.278 1.00 90.50 114 ILE A O 1
ATOM 935 N N . THR A 1 115 ? 1.167 -2.879 8.380 1.00 92.62 115 THR A N 1
ATOM 936 C CA . THR A 1 115 ? 2.088 -1.937 9.031 1.00 92.62 115 THR A CA 1
ATOM 937 C C . THR A 1 115 ? 3.540 -2.297 8.715 1.00 92.62 115 THR A C 1
ATOM 939 O O . THR A 1 115 ? 4.325 -1.442 8.298 1.00 92.62 115 THR A O 1
ATOM 942 N N . LEU A 1 116 ? 3.896 -3.582 8.811 1.00 90.62 116 LEU A N 1
ATOM 943 C CA . LEU A 1 116 ? 5.226 -4.068 8.441 1.00 90.62 116 LEU A CA 1
ATOM 944 C C . LEU A 1 116 ? 5.512 -3.884 6.949 1.00 90.62 116 LEU A C 1
ATOM 946 O O . LEU A 1 116 ? 6.628 -3.520 6.589 1.00 90.62 116 LEU A O 1
ATOM 950 N N . SER A 1 117 ? 4.525 -4.084 6.072 1.00 88.81 117 SER A N 1
ATOM 951 C CA . SER A 1 117 ? 4.668 -3.809 4.637 1.00 88.81 117 SER A CA 1
ATOM 952 C C . SER A 1 117 ? 4.997 -2.334 4.371 1.00 88.81 117 SER A C 1
ATOM 954 O O . SER A 1 117 ? 5.840 -2.029 3.524 1.00 88.81 117 SER A O 1
ATOM 956 N N . TYR A 1 118 ? 4.382 -1.399 5.099 1.00 90.62 118 TYR A N 1
ATOM 957 C CA . TYR A 1 118 ? 4.718 0.025 5.016 1.00 90.62 118 TYR A CA 1
ATOM 958 C C . TYR A 1 118 ? 6.108 0.349 5.577 1.00 90.62 118 TYR A C 1
ATOM 960 O O . TYR A 1 118 ? 6.870 1.069 4.929 1.00 90.62 118 TYR A O 1
ATOM 968 N N . SER A 1 119 ? 6.482 -0.229 6.722 1.00 90.38 119 SER A N 1
ATOM 969 C CA . SER A 1 119 ? 7.835 -0.099 7.287 1.00 90.38 119 SER A CA 1
ATOM 970 C C . SER A 1 119 ? 8.907 -0.611 6.325 1.00 90.38 119 SER A C 1
ATOM 972 O O . SER A 1 119 ? 9.884 0.085 6.030 1.00 90.38 119 SER A O 1
ATOM 974 N N . PHE A 1 120 ? 8.669 -1.781 5.728 1.00 86.81 120 PHE A N 1
ATOM 975 C CA . PHE A 1 120 ? 9.537 -2.358 4.713 1.00 86.81 120 PHE A CA 1
ATOM 976 C C . PHE A 1 120 ? 9.669 -1.432 3.495 1.00 86.81 120 PHE A C 1
ATOM 978 O O . PHE A 1 120 ? 10.788 -1.161 3.059 1.00 86.81 120 PHE A O 1
ATOM 985 N N . ARG A 1 121 ? 8.556 -0.882 2.980 1.00 84.81 121 ARG A N 1
ATOM 986 C CA . ARG A 1 121 ? 8.551 0.101 1.878 1.00 84.81 121 ARG A CA 1
ATOM 987 C C . ARG A 1 121 ? 9.318 1.383 2.227 1.00 84.81 121 ARG A C 1
ATOM 989 O O . ARG A 1 121 ? 10.097 1.863 1.405 1.00 84.81 121 ARG A O 1
ATOM 996 N N . LEU A 1 122 ? 9.162 1.919 3.437 1.00 86.56 122 LEU A N 1
ATOM 997 C CA . LEU A 1 122 ? 9.884 3.112 3.890 1.00 86.56 122 LEU A CA 1
ATOM 998 C C . LEU A 1 122 ? 11.392 2.860 4.007 1.00 86.56 122 LEU A C 1
ATOM 1000 O O . LEU A 1 122 ? 12.203 3.657 3.529 1.00 86.56 122 LEU A O 1
ATOM 1004 N N . GLY A 1 123 ? 11.789 1.756 4.643 1.00 83.38 123 GLY A N 1
ATOM 1005 C CA . GLY A 1 123 ? 13.199 1.402 4.788 1.00 83.38 123 GLY A CA 1
ATOM 1006 C C . GLY A 1 123 ? 13.856 1.076 3.445 1.00 83.38 123 GLY A C 1
ATOM 1007 O O . GLY A 1 123 ? 15.013 1.444 3.216 1.00 83.38 123 GLY A O 1
ATOM 1008 N N . ALA A 1 124 ? 13.079 0.488 2.530 1.00 78.56 124 ALA A N 1
ATOM 1009 C CA . ALA A 1 124 ? 13.434 0.346 1.134 1.00 78.56 124 ALA A CA 1
ATOM 1010 C C . ALA A 1 124 ? 13.718 1.735 0.522 1.00 78.56 124 ALA A C 1
ATOM 1012 O O . ALA A 1 124 ? 14.854 1.973 0.123 1.00 78.56 124 ALA A O 1
ATOM 1013 N N . ILE A 1 125 ? 12.784 2.694 0.529 1.00 79.12 125 ILE A N 1
ATOM 1014 C CA . ILE A 1 125 ? 13.018 4.051 -0.023 1.00 79.12 125 ILE A CA 1
ATOM 1015 C C . ILE A 1 125 ? 14.281 4.711 0.551 1.00 79.12 125 ILE A C 1
ATOM 1017 O O . ILE A 1 125 ? 15.069 5.306 -0.185 1.00 79.12 125 ILE A O 1
ATOM 1021 N N . LYS A 1 126 ? 14.528 4.558 1.857 1.00 81.62 126 LYS A N 1
ATOM 1022 C CA . LYS A 1 126 ? 15.710 5.114 2.539 1.00 81.62 126 LYS A CA 1
ATOM 1023 C C . LYS A 1 126 ? 17.042 4.479 2.098 1.00 81.62 126 LYS A C 1
ATOM 1025 O O . LYS A 1 126 ? 18.097 4.942 2.526 1.00 81.62 126 LYS A O 1
ATOM 1030 N N . GLY A 1 127 ? 17.032 3.437 1.261 1.00 73.06 127 GLY A N 1
ATOM 1031 C CA . GLY A 1 127 ? 18.244 2.786 0.757 1.00 73.06 127 GLY A CA 1
ATOM 1032 C C . GLY A 1 127 ? 18.904 1.828 1.751 1.00 73.06 127 GLY A C 1
ATOM 1033 O O . GLY A 1 127 ? 20.034 1.393 1.522 1.00 73.06 127 GLY A O 1
ATOM 1034 N N . ASN A 1 128 ? 18.232 1.509 2.859 1.00 70.81 128 ASN A N 1
ATOM 1035 C CA . ASN A 1 128 ? 18.838 0.841 4.004 1.00 70.81 128 ASN A CA 1
ATOM 1036 C C . ASN A 1 128 ? 18.356 -0.610 4.096 1.00 70.81 128 ASN A C 1
ATOM 1038 O O . ASN A 1 128 ? 17.329 -0.894 4.701 1.00 70.81 128 ASN A O 1
ATOM 1042 N N . LEU A 1 129 ? 19.128 -1.542 3.525 1.00 67.69 129 LEU A N 1
ATOM 1043 C CA . LEU A 1 129 ? 18.766 -2.965 3.503 1.00 67.69 129 LEU A CA 1
ATOM 1044 C C . LEU A 1 129 ? 18.950 -3.676 4.855 1.00 67.69 129 LEU A C 1
ATOM 1046 O O . LEU A 1 129 ? 18.196 -4.584 5.178 1.00 67.69 129 LEU A O 1
ATOM 1050 N N . ILE A 1 130 ? 19.938 -3.279 5.662 1.00 72.25 130 ILE A N 1
ATOM 1051 C CA . ILE A 1 130 ? 20.209 -3.939 6.953 1.00 72.25 130 ILE A CA 1
ATOM 1052 C C . ILE A 1 130 ? 19.031 -3.761 7.932 1.00 72.25 130 ILE A C 1
ATOM 1054 O O . ILE A 1 130 ? 18.576 -4.761 8.487 1.00 72.25 130 ILE A O 1
ATOM 1058 N N . PRO A 1 131 ? 18.475 -2.545 8.118 1.00 74.12 131 PRO A N 1
ATOM 1059 C CA . PRO A 1 131 ? 17.359 -2.333 9.037 1.00 74.12 131 PRO A CA 1
ATOM 1060 C C . PRO A 1 131 ? 16.028 -2.950 8.590 1.00 74.12 131 PRO A C 1
ATOM 1062 O O . PRO A 1 131 ? 15.172 -3.145 9.440 1.00 74.12 131 PRO A O 1
ATOM 1065 N N . ILE A 1 132 ? 15.838 -3.266 7.300 1.00 79.19 132 ILE A N 1
ATOM 1066 C CA . ILE A 1 132 ? 14.573 -3.841 6.793 1.00 79.19 132 ILE A CA 1
ATOM 1067 C C . ILE A 1 132 ? 14.521 -5.370 6.852 1.00 79.19 132 ILE A C 1
ATOM 1069 O O . ILE A 1 132 ? 13.451 -5.951 6.684 1.00 79.19 132 ILE A O 1
ATOM 1073 N N . MET A 1 133 ? 15.654 -6.048 7.072 1.00 82.12 133 MET A N 1
ATOM 1074 C CA . MET A 1 133 ? 15.690 -7.514 7.146 1.00 82.12 133 MET A CA 1
ATOM 1075 C C . MET A 1 133 ? 14.827 -8.097 8.278 1.00 82.12 133 MET A C 1
ATOM 1077 O O . MET A 1 133 ? 14.161 -9.103 8.026 1.00 82.12 133 MET A O 1
ATOM 1081 N N . PRO A 1 134 ? 14.783 -7.512 9.493 1.00 86.31 134 PRO A N 1
ATOM 1082 C CA . PRO A 1 134 ? 13.868 -7.968 10.536 1.00 86.31 134 PRO A CA 1
ATOM 1083 C C . PRO A 1 134 ? 12.400 -7.930 10.094 1.00 86.31 134 PRO A C 1
ATOM 1085 O O . PRO A 1 134 ? 11.694 -8.922 10.270 1.00 86.31 134 PRO A O 1
ATOM 1088 N N . ASP A 1 135 ? 11.968 -6.838 9.455 1.00 85.56 135 ASP A N 1
ATOM 1089 C CA . ASP A 1 135 ? 10.602 -6.700 8.937 1.00 85.56 135 ASP A CA 1
ATOM 1090 C C . ASP A 1 135 ? 10.323 -7.737 7.849 1.00 85.56 135 ASP A C 1
ATOM 1092 O O . ASP A 1 135 ? 9.305 -8.420 7.897 1.00 85.56 135 ASP A O 1
ATOM 1096 N N . PHE A 1 136 ? 11.258 -7.937 6.916 1.00 86.12 136 PHE A N 1
ATOM 1097 C CA . PHE A 1 136 ? 11.140 -8.959 5.875 1.00 86.12 136 PHE A CA 1
ATOM 1098 C C . PHE A 1 136 ? 10.952 -10.371 6.452 1.00 86.12 136 PHE A C 1
ATOM 1100 O O . PHE A 1 136 ? 10.065 -11.110 6.019 1.00 86.12 136 PHE A O 1
ATOM 1107 N N . LEU A 1 137 ? 11.773 -10.755 7.436 1.00 88.69 137 LEU A N 1
ATOM 1108 C CA . LEU A 1 137 ? 11.673 -12.062 8.089 1.00 88.69 137 LEU A CA 1
ATOM 1109 C C . LEU A 1 137 ? 10.344 -12.210 8.831 1.00 88.69 137 LEU A C 1
ATOM 1111 O O . LEU A 1 137 ? 9.708 -13.261 8.745 1.00 88.69 137 LEU A O 1
ATOM 1115 N N . LYS A 1 138 ? 9.909 -11.151 9.519 1.00 91.25 138 LYS A N 1
ATOM 1116 C CA . LYS A 1 138 ? 8.651 -11.137 10.261 1.00 91.25 138 LYS A CA 1
ATOM 1117 C C . LYS A 1 138 ? 7.438 -11.232 9.338 1.00 91.25 138 LYS A C 1
ATOM 1119 O O . LYS A 1 138 ? 6.556 -12.040 9.604 1.00 91.25 138 LYS A O 1
ATOM 1124 N N . ILE A 1 139 ? 7.423 -10.495 8.227 1.00 90.38 139 ILE A N 1
ATOM 1125 C CA . ILE A 1 139 ? 6.380 -10.594 7.198 1.00 90.38 139 ILE A CA 1
ATOM 1126 C C . ILE A 1 139 ? 6.332 -12.010 6.621 1.00 90.38 139 ILE A C 1
ATOM 1128 O O . ILE A 1 139 ? 5.261 -12.609 6.559 1.00 90.38 139 ILE A O 1
ATOM 1132 N N . ASN A 1 140 ? 7.484 -12.580 6.242 1.00 89.56 140 ASN A N 1
ATOM 1133 C CA . ASN A 1 140 ? 7.530 -13.940 5.701 1.00 89.56 140 ASN A CA 1
ATOM 1134 C C . ASN A 1 140 ? 6.998 -14.965 6.716 1.00 89.56 140 ASN A C 1
ATOM 1136 O O . ASN A 1 140 ? 6.263 -15.871 6.333 1.00 89.56 140 ASN A O 1
ATOM 1140 N N . HIS A 1 141 ? 7.344 -14.812 7.997 1.00 91.00 141 HIS A N 1
ATOM 1141 C CA . HIS A 1 141 ? 6.819 -15.656 9.067 1.00 91.00 141 HIS A CA 1
ATOM 1142 C C . HIS A 1 141 ? 5.304 -15.491 9.241 1.00 91.00 141 HIS A C 1
ATOM 1144 O O . HIS A 1 141 ? 4.603 -16.497 9.331 1.00 91.00 141 HIS A O 1
ATOM 1150 N N . LEU A 1 142 ? 4.794 -14.253 9.271 1.00 90.25 142 LEU A N 1
ATOM 1151 C CA . LEU A 1 142 ? 3.360 -13.975 9.379 1.00 90.25 142 LEU A CA 1
ATOM 1152 C C . LEU A 1 142 ? 2.600 -14.630 8.231 1.00 90.25 142 LEU A C 1
ATOM 1154 O O . LEU A 1 142 ? 1.713 -15.425 8.498 1.00 90.25 142 LEU A O 1
ATOM 1158 N N . ILE A 1 143 ? 3.005 -14.385 6.983 1.00 90.06 143 ILE A N 1
ATOM 1159 C CA . ILE A 1 143 ? 2.366 -14.949 5.785 1.00 90.06 143 ILE A CA 1
ATOM 1160 C C . ILE A 1 143 ? 2.315 -16.481 5.823 1.00 90.06 143 ILE A C 1
ATOM 1162 O O . ILE A 1 143 ? 1.292 -17.063 5.481 1.00 90.06 143 ILE A O 1
ATOM 1166 N N . GLN A 1 144 ? 3.396 -17.145 6.243 1.00 88.19 144 GLN A N 1
ATOM 1167 C CA . GLN A 1 144 ? 3.455 -18.613 6.296 1.00 88.19 144 GLN A CA 1
ATOM 1168 C C . GLN A 1 144 ? 2.490 -19.235 7.314 1.00 88.19 144 GLN A C 1
ATOM 1170 O O . GLN A 1 144 ? 2.136 -20.401 7.170 1.00 88.19 144 GLN A O 1
ATOM 1175 N N . HIS A 1 145 ? 2.084 -18.474 8.330 1.00 86.94 145 HIS A N 1
ATOM 1176 C CA . HIS A 1 145 ? 1.230 -18.940 9.425 1.00 86.94 145 HIS A CA 1
ATOM 1177 C C . HIS A 1 145 ? -0.090 -18.165 9.505 1.00 86.94 145 HIS A C 1
ATOM 1179 O O . HIS A 1 145 ? -0.793 -18.247 10.516 1.00 86.94 145 HIS A O 1
ATOM 1185 N N . PHE A 1 146 ? -0.401 -17.365 8.485 1.00 88.44 146 PHE A N 1
ATOM 1186 C CA . PHE A 1 146 ? -1.611 -16.566 8.456 1.00 88.44 146 PHE A CA 1
ATOM 1187 C C . PHE A 1 146 ? -2.778 -17.453 8.023 1.00 88.44 146 PHE A C 1
ATOM 1189 O O . PHE A 1 146 ? -2.784 -17.971 6.908 1.00 88.44 146 PHE A O 1
ATOM 1196 N N . ASP A 1 147 ? -3.757 -17.628 8.907 1.00 86.94 147 ASP A N 1
ATOM 1197 C CA . ASP A 1 147 ? -4.994 -18.333 8.588 1.00 86.94 147 ASP A CA 1
ATOM 1198 C C . ASP A 1 147 ? -6.036 -17.333 8.080 1.00 86.94 147 ASP A C 1
ATOM 1200 O O . ASP A 1 147 ? -6.466 -16.437 8.807 1.00 86.94 147 ASP A O 1
ATOM 1204 N N . THR A 1 148 ? -6.429 -17.475 6.816 1.00 88.62 148 THR A N 1
ATOM 1205 C CA . THR A 1 148 ? -7.426 -16.609 6.182 1.00 88.62 148 THR A CA 1
ATOM 1206 C C . THR A 1 148 ? -8.863 -17.052 6.453 1.00 88.62 148 THR A C 1
ATOM 1208 O O . THR A 1 148 ? -9.778 -16.298 6.132 1.00 88.62 148 THR A O 1
ATOM 1211 N N . ALA A 1 149 ? -9.094 -18.233 7.042 1.00 86.06 149 ALA A N 1
ATOM 1212 C CA . ALA A 1 149 ? -10.435 -18.802 7.205 1.00 86.06 149 ALA A CA 1
ATOM 1213 C C . ALA A 1 149 ? -11.358 -17.960 8.103 1.00 86.06 149 ALA A C 1
ATOM 1215 O O . ALA A 1 149 ? -12.575 -17.999 7.937 1.00 86.06 149 ALA A O 1
ATOM 1216 N N . GLY A 1 150 ? -10.785 -17.197 9.039 1.00 84.50 150 GLY A N 1
ATOM 1217 C CA . GLY A 1 150 ? -11.522 -16.302 9.935 1.00 84.50 150 GLY A CA 1
ATOM 1218 C C . GLY A 1 150 ? -11.731 -14.881 9.403 1.00 84.50 150 GLY A C 1
ATOM 1219 O O . GLY A 1 150 ? -12.397 -14.092 10.066 1.00 84.50 150 GLY A O 1
ATOM 1220 N N . LEU A 1 151 ? -11.159 -14.536 8.246 1.00 87.69 151 LEU A N 1
ATOM 1221 C CA . LEU A 1 151 ? -11.307 -13.208 7.656 1.00 87.69 151 LEU A CA 1
ATOM 1222 C C . LEU A 1 151 ? -12.600 -13.109 6.849 1.00 87.69 151 LEU A C 1
ATOM 1224 O O . LEU A 1 151 ? -12.956 -14.035 6.117 1.00 87.69 151 LEU A O 1
ATOM 1228 N N . ASP A 1 152 ? -13.255 -11.953 6.908 1.00 88.94 152 ASP A N 1
ATOM 1229 C CA . ASP A 1 152 ? -14.300 -11.609 5.952 1.00 88.94 152 ASP A CA 1
ATOM 1230 C C . ASP A 1 152 ? -13.720 -11.467 4.524 1.00 88.94 152 ASP A C 1
ATOM 1232 O O . ASP A 1 152 ? -12.505 -11.296 4.350 1.00 88.94 152 ASP A O 1
ATOM 1236 N N . PRO A 1 153 ? -14.563 -11.530 3.477 1.00 87.56 153 PRO A N 1
ATOM 1237 C CA . PRO A 1 153 ? -14.095 -11.487 2.094 1.00 87.56 153 PRO A CA 1
ATOM 1238 C C . PRO A 1 153 ? -13.232 -10.264 1.751 1.00 87.56 153 PRO A C 1
ATOM 1240 O O . PRO A 1 153 ? -12.278 -10.398 0.985 1.00 87.56 153 PRO A O 1
ATOM 1243 N N . ALA A 1 154 ? -13.517 -9.090 2.324 1.00 85.19 154 ALA A N 1
ATOM 1244 C CA . ALA A 1 154 ? -12.780 -7.871 2.012 1.00 85.19 154 ALA A CA 1
ATOM 1245 C C . ALA A 1 154 ? -11.349 -7.934 2.565 1.00 85.19 154 ALA A C 1
ATOM 1247 O O . ALA A 1 154 ? -10.375 -7.642 1.861 1.00 85.19 154 ALA A O 1
ATOM 1248 N N . ARG A 1 155 ? -11.201 -8.404 3.807 1.00 88.50 155 ARG A N 1
ATOM 1249 C CA . ARG A 1 155 ? -9.888 -8.638 4.425 1.00 88.50 155 ARG A CA 1
ATOM 1250 C C . ARG A 1 155 ? -9.092 -9.726 3.706 1.00 88.50 155 ARG A C 1
ATOM 1252 O O . ARG A 1 155 ? -7.875 -9.593 3.569 1.00 88.50 155 ARG A O 1
ATOM 1259 N N . GLN A 1 156 ? -9.750 -10.773 3.202 1.00 90.44 156 GLN A N 1
ATOM 1260 C CA . GLN A 1 156 ? -9.084 -11.807 2.399 1.00 90.44 156 GLN A CA 1
ATOM 1261 C C . GLN A 1 156 ? -8.498 -11.243 1.099 1.00 90.44 156 GLN A C 1
ATOM 1263 O O . GLN A 1 156 ? -7.365 -11.575 0.749 1.00 90.44 156 GLN A O 1
ATOM 1268 N N . GLU A 1 157 ? -9.234 -10.385 0.390 1.00 89.25 157 GLU A N 1
ATOM 1269 C CA . GLU A 1 157 ? -8.743 -9.762 -0.847 1.00 89.25 157 GLU A CA 1
ATOM 1270 C C . GLU A 1 157 ? -7.563 -8.821 -0.588 1.00 89.25 157 GLU A C 1
ATOM 1272 O O . GLU A 1 157 ? -6.533 -8.904 -1.265 1.00 89.25 157 GLU A O 1
ATOM 1277 N N . ILE A 1 158 ? -7.646 -7.997 0.460 1.00 88.81 158 ILE A N 1
ATOM 1278 C CA . ILE A 1 158 ? -6.518 -7.166 0.891 1.00 88.81 158 ILE A CA 1
ATOM 1279 C C . ILE A 1 158 ? -5.302 -8.035 1.237 1.00 88.81 158 ILE A C 1
ATOM 1281 O O . ILE A 1 158 ? -4.199 -7.762 0.760 1.00 88.81 158 ILE A O 1
ATOM 1285 N N . PHE A 1 159 ? -5.481 -9.122 1.991 1.00 90.81 159 PHE A N 1
ATOM 1286 C CA . PHE A 1 159 ? -4.390 -10.046 2.296 1.00 90.81 159 PHE A CA 1
ATOM 1287 C C . PHE A 1 159 ? -3.725 -10.600 1.025 1.00 90.81 159 PHE A C 1
ATOM 1289 O O . PHE A 1 159 ? -2.496 -10.583 0.929 1.00 90.81 159 PHE A O 1
ATOM 1296 N N . LYS A 1 160 ? -4.506 -11.031 0.023 1.00 91.56 160 LYS A N 1
ATOM 1297 C CA . LYS A 1 160 ? -3.975 -11.526 -1.263 1.00 91.56 160 LYS A CA 1
ATOM 1298 C C . LYS A 1 160 ? -3.144 -10.468 -1.987 1.00 91.56 160 LYS A C 1
ATOM 1300 O O . LYS A 1 160 ? -2.066 -10.787 -2.489 1.00 91.56 160 LYS A O 1
ATOM 1305 N N . ILE A 1 161 ? -3.602 -9.213 -2.008 1.00 90.06 161 ILE A N 1
ATOM 1306 C CA . ILE A 1 161 ? -2.842 -8.097 -2.588 1.00 90.06 161 ILE A CA 1
ATOM 1307 C C . ILE A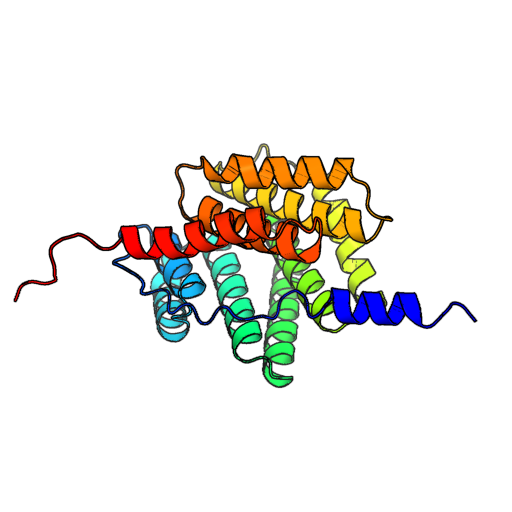 1 161 ? -1.506 -7.943 -1.859 1.00 90.06 161 ILE A C 1
ATOM 1309 O O . ILE A 1 161 ? -0.4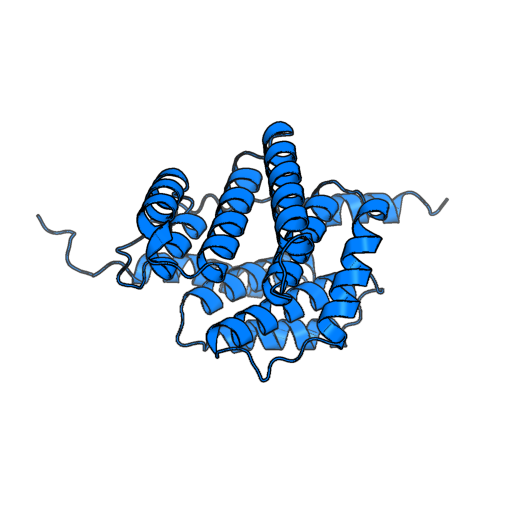52 -7.964 -2.491 1.00 90.06 161 ILE A O 1
ATOM 1313 N N . TYR A 1 162 ? -1.516 -7.841 -0.530 1.00 87.50 162 TYR A N 1
ATOM 1314 C CA . TYR A 1 162 ? -0.291 -7.655 0.252 1.00 87.50 162 TYR A CA 1
ATOM 1315 C C . TYR A 1 162 ? 0.676 -8.841 0.134 1.00 87.50 162 TYR A C 1
ATOM 1317 O O . TYR A 1 162 ? 1.890 -8.636 0.046 1.00 87.50 162 TYR A O 1
ATOM 1325 N N . LEU A 1 163 ? 0.155 -10.067 0.049 1.00 90.38 163 LEU A N 1
ATOM 1326 C CA . LEU A 1 163 ? 0.931 -11.266 -0.259 1.00 90.38 163 LEU A CA 1
ATOM 1327 C C . LEU A 1 163 ? 1.617 -11.153 -1.625 1.00 90.38 163 LEU A C 1
ATOM 1329 O O . LEU A 1 163 ? 2.821 -11.400 -1.727 1.00 90.38 163 LEU A O 1
ATOM 1333 N N . ALA A 1 164 ? 0.883 -10.750 -2.664 1.00 91.69 164 ALA A N 1
ATOM 1334 C CA . ALA A 1 164 ? 1.439 -10.549 -3.997 1.00 91.69 164 ALA A CA 1
ATOM 1335 C C . ALA A 1 164 ? 2.556 -9.493 -3.981 1.00 91.69 164 ALA A C 1
ATOM 1337 O O . ALA A 1 164 ? 3.658 -9.750 -4.466 1.00 91.69 164 ALA A O 1
ATOM 1338 N N . LEU A 1 165 ? 2.331 -8.341 -3.344 1.00 88.94 165 LEU A N 1
ATOM 1339 C CA . LEU A 1 165 ? 3.338 -7.279 -3.231 1.00 88.94 165 LEU A CA 1
ATOM 1340 C C . LEU A 1 165 ? 4.594 -7.743 -2.490 1.00 88.94 165 LEU A C 1
ATOM 1342 O O . LEU A 1 165 ? 5.717 -7.473 -2.932 1.00 88.94 165 LEU A O 1
ATOM 1346 N N . PHE A 1 166 ? 4.423 -8.485 -1.395 1.00 87.69 166 PHE A N 1
ATOM 1347 C CA . PHE A 1 166 ? 5.547 -9.067 -0.676 1.00 87.69 166 PHE A CA 1
ATOM 1348 C C . PHE A 1 166 ? 6.313 -10.070 -1.544 1.00 87.69 166 PHE A C 1
ATOM 1350 O O . PHE A 1 166 ? 7.542 -10.026 -1.586 1.00 87.69 166 PHE A O 1
ATOM 1357 N N . ASN A 1 167 ? 5.614 -10.931 -2.287 1.00 88.31 167 ASN A N 1
ATOM 1358 C CA . ASN A 1 167 ? 6.221 -11.909 -3.188 1.00 88.31 167 ASN A CA 1
ATOM 1359 C C . ASN A 1 167 ? 6.982 -11.253 -4.347 1.00 88.31 167 ASN A C 1
ATOM 1361 O O . ASN A 1 167 ? 8.078 -11.706 -4.688 1.00 88.31 167 ASN A O 1
ATOM 1365 N N . ILE A 1 168 ? 6.487 -10.138 -4.890 1.00 86.69 168 ILE A N 1
ATOM 1366 C CA . ILE A 1 168 ? 7.238 -9.314 -5.845 1.00 86.69 168 ILE A CA 1
ATOM 1367 C C . ILE A 1 168 ? 8.540 -8.820 -5.207 1.00 86.69 168 ILE A C 1
ATOM 1369 O O . ILE A 1 168 ? 9.617 -9.047 -5.765 1.00 86.69 168 ILE A O 1
ATOM 1373 N N . GLY A 1 169 ? 8.478 -8.216 -4.016 1.00 81.19 169 GLY A N 1
ATOM 1374 C CA . GLY A 1 169 ? 9.666 -7.760 -3.285 1.00 81.19 169 GLY A CA 1
ATOM 1375 C C . GLY A 1 169 ? 10.659 -8.892 -2.989 1.00 81.19 169 GLY A C 1
ATOM 1376 O O . GLY A 1 169 ? 11.858 -8.771 -3.251 1.00 81.19 169 GLY A O 1
ATOM 1377 N N . LYS A 1 170 ? 10.149 -10.032 -2.518 1.00 82.31 170 LYS A N 1
ATOM 1378 C CA . LYS A 1 170 ? 10.905 -11.255 -2.234 1.00 82.31 170 LYS A CA 1
ATOM 1379 C C . LYS A 1 170 ? 11.579 -11.820 -3.478 1.00 82.31 170 LYS A C 1
ATOM 1381 O O . LYS A 1 170 ? 12.749 -12.183 -3.399 1.00 82.31 170 LYS A O 1
ATOM 1386 N N . SER A 1 171 ? 10.891 -11.864 -4.621 1.00 82.00 171 SER A N 1
ATOM 1387 C CA . SER A 1 171 ? 11.474 -12.338 -5.882 1.00 82.00 171 SER A CA 1
ATOM 1388 C C . SER A 1 171 ? 12.715 -11.529 -6.257 1.00 82.00 171 SER A C 1
ATOM 1390 O O . SER A 1 171 ? 13.726 -12.111 -6.635 1.00 82.00 171 SER A O 1
ATOM 1392 N N . LYS A 1 172 ? 12.682 -10.206 -6.056 1.00 73.25 172 LYS A N 1
ATOM 1393 C CA . LYS A 1 172 ? 13.795 -9.298 -6.356 1.00 73.25 172 LYS A CA 1
ATOM 1394 C C . LYS A 1 172 ? 14.962 -9.475 -5.381 1.00 73.25 172 LYS A C 1
ATOM 1396 O O . LYS A 1 172 ? 16.116 -9.460 -5.801 1.00 73.25 172 LYS A O 1
ATOM 1401 N N . LEU A 1 173 ? 14.669 -9.673 -4.094 1.00 74.50 173 LEU A N 1
ATOM 1402 C CA . LEU A 1 173 ? 15.681 -9.949 -3.068 1.00 74.50 173 LEU A CA 1
ATOM 1403 C C . LEU A 1 173 ? 16.347 -11.326 -3.246 1.00 74.50 173 LEU A C 1
ATOM 1405 O O . LEU A 1 173 ? 17.541 -11.458 -2.992 1.00 74.50 173 LEU A O 1
ATOM 1409 N N . LEU A 1 174 ? 15.604 -12.336 -3.708 1.00 71.44 174 LEU A N 1
ATOM 1410 C CA . LEU A 1 174 ? 16.068 -13.719 -3.884 1.00 71.44 174 LEU A CA 1
ATOM 1411 C C . LEU A 1 174 ? 16.470 -14.044 -5.337 1.00 71.44 174 LEU A C 1
ATOM 1413 O O . LEU A 1 174 ? 16.142 -15.113 -5.846 1.00 71.44 174 LEU A O 1
ATOM 1417 N N . PHE A 1 175 ? 17.191 -13.139 -6.004 1.00 66.38 175 PHE A N 1
ATOM 1418 C CA . PHE A 1 175 ? 17.758 -13.352 -7.350 1.00 66.38 175 PHE A CA 1
ATOM 1419 C C . PHE A 1 175 ? 16.734 -13.594 -8.477 1.00 66.38 175 PHE A C 1
ATOM 1421 O O . PHE A 1 175 ? 16.950 -14.426 -9.354 1.00 66.38 175 PHE A O 1
ATOM 1428 N N . ASN A 1 176 ? 15.643 -12.826 -8.500 1.00 67.12 176 ASN A N 1
ATOM 1429 C CA . ASN A 1 176 ? 14.631 -12.815 -9.564 1.00 67.12 176 ASN A CA 1
ATOM 1430 C C . ASN A 1 176 ? 13.987 -14.183 -9.835 1.00 67.12 176 ASN A C 1
ATOM 1432 O O . ASN A 1 176 ? 13.907 -14.621 -10.983 1.00 67.12 176 ASN A O 1
ATOM 1436 N N . ASN A 1 177 ? 13.480 -14.844 -8.791 1.00 77.44 177 ASN A N 1
ATOM 1437 C CA . ASN A 1 177 ? 12.656 -16.042 -8.962 1.00 77.44 177 ASN A CA 1
ATOM 1438 C C . ASN A 1 177 ? 11.413 -15.711 -9.816 1.00 77.44 177 ASN A C 1
ATOM 1440 O O . ASN A 1 177 ? 10.480 -15.061 -9.338 1.00 77.44 177 ASN A O 1
ATOM 1444 N N . SER A 1 178 ? 11.424 -16.130 -11.087 1.00 82.38 178 SER A N 1
ATOM 1445 C CA . SER A 1 178 ? 10.395 -15.769 -12.069 1.00 82.38 178 SER A CA 1
ATOM 1446 C C . SER A 1 178 ? 9.025 -16.316 -11.695 1.00 82.38 178 SER A C 1
ATOM 1448 O O . SER A 1 178 ? 8.046 -15.598 -11.834 1.00 82.38 178 SER A O 1
ATOM 1450 N N . ARG A 1 179 ? 8.972 -17.521 -11.120 1.00 85.94 179 ARG A N 1
ATOM 1451 C CA . ARG A 1 179 ? 7.726 -18.175 -10.720 1.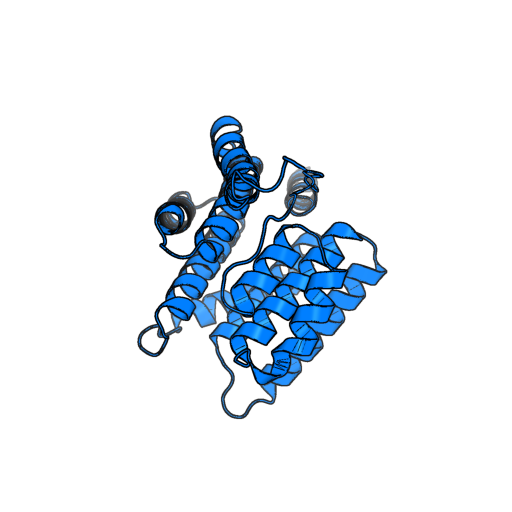00 85.94 179 ARG A CA 1
ATOM 1452 C C . ARG A 1 179 ? 6.996 -17.416 -9.611 1.00 85.94 179 ARG A C 1
ATOM 1454 O O . ARG A 1 179 ? 5.829 -17.096 -9.775 1.00 85.94 179 ARG A O 1
ATOM 1461 N N . ILE A 1 180 ? 7.685 -17.070 -8.516 1.00 84.12 180 ILE A N 1
ATOM 1462 C CA . ILE A 1 180 ? 7.082 -16.292 -7.408 1.00 84.12 180 ILE A CA 1
ATOM 1463 C C . ILE A 1 180 ? 6.536 -14.953 -7.923 1.00 84.12 180 ILE A C 1
ATOM 1465 O O . ILE A 1 180 ? 5.507 -14.459 -7.467 1.00 84.12 180 ILE A O 1
ATOM 1469 N N . LYS A 1 181 ? 7.253 -14.353 -8.873 1.00 87.69 181 LYS A N 1
ATOM 1470 C CA . LYS A 1 181 ? 6.873 -13.091 -9.494 1.00 87.69 181 LYS A CA 1
ATOM 1471 C C . LYS A 1 181 ? 5.653 -13.240 -10.409 1.00 87.69 181 LYS A C 1
ATOM 1473 O O . LYS A 1 181 ? 4.780 -12.384 -10.364 1.00 87.69 181 LYS A O 1
ATOM 1478 N N . GLU A 1 182 ? 5.605 -14.285 -11.231 1.00 90.00 182 GLU A N 1
ATOM 1479 C CA . GLU A 1 182 ? 4.478 -14.595 -12.123 1.00 90.00 182 GLU A CA 1
ATOM 1480 C C . GLU A 1 182 ? 3.203 -14.863 -11.319 1.00 90.00 182 GLU A C 1
ATOM 1482 O O . GLU A 1 182 ? 2.208 -14.186 -11.549 1.00 90.00 182 GLU A O 1
ATOM 1487 N N . GLU A 1 183 ? 3.271 -15.715 -10.292 1.00 90.94 183 GLU A N 1
ATOM 1488 C CA . GLU A 1 183 ? 2.142 -15.998 -9.389 1.00 90.94 183 GLU A CA 1
ATOM 1489 C C . GLU A 1 183 ? 1.621 -14.712 -8.711 1.00 90.94 183 GLU A C 1
ATOM 1491 O O . GLU A 1 183 ? 0.416 -14.492 -8.594 1.00 90.94 183 GLU A O 1
ATOM 1496 N N . ALA A 1 184 ? 2.518 -13.810 -8.297 1.00 91.44 184 ALA A N 1
ATOM 1497 C CA . ALA A 1 184 ? 2.123 -12.528 -7.714 1.00 91.44 184 ALA A CA 1
ATOM 1498 C C . ALA A 1 184 ? 1.473 -11.571 -8.730 1.00 91.44 184 ALA A C 1
ATOM 1500 O O . ALA A 1 184 ? 0.535 -10.853 -8.384 1.00 91.44 184 ALA A O 1
ATOM 1501 N N . VAL A 1 185 ? 1.953 -11.552 -9.975 1.00 93.94 185 VAL A N 1
ATOM 1502 C CA . VAL A 1 185 ? 1.330 -10.773 -11.055 1.00 93.94 185 VAL A CA 1
ATOM 1503 C C . VAL A 1 185 ? -0.061 -11.315 -11.373 1.00 93.94 185 VAL A C 1
ATOM 1505 O O . VAL A 1 185 ? -0.986 -10.519 -11.480 1.00 93.94 185 VAL A O 1
ATOM 1508 N N . GLU A 1 186 ? -0.231 -12.635 -11.453 1.00 94.75 186 GLU A N 1
ATOM 1509 C CA . GLU A 1 186 ? -1.530 -13.274 -11.699 1.00 94.75 186 GLU A CA 1
ATOM 1510 C C . GLU A 1 186 ? -2.562 -12.906 -10.627 1.00 94.75 186 GLU A C 1
ATOM 1512 O O . GLU A 1 186 ? -3.701 -12.584 -10.960 1.00 94.75 186 GLU A O 1
ATOM 1517 N N . ILE A 1 187 ? -2.163 -12.870 -9.349 1.00 94.19 187 ILE A N 1
ATOM 1518 C CA . ILE A 1 187 ? -3.039 -12.409 -8.261 1.00 94.19 187 ILE A CA 1
ATOM 1519 C C . ILE A 1 187 ? -3.502 -10.967 -8.514 1.00 94.19 187 ILE A C 1
ATOM 1521 O O . ILE A 1 187 ? -4.701 -10.691 -8.477 1.00 94.19 187 ILE A O 1
ATOM 1525 N N . LEU A 1 188 ? -2.579 -10.049 -8.815 1.00 94.50 188 LEU A N 1
ATOM 1526 C CA . LEU A 1 188 ? -2.928 -8.648 -9.072 1.00 94.50 188 LEU A CA 1
ATOM 1527 C C . LEU A 1 188 ? -3.789 -8.487 -10.337 1.00 94.50 188 LEU A C 1
ATOM 1529 O O . LEU A 1 188 ? -4.725 -7.693 -10.337 1.00 94.50 188 LEU A O 1
ATOM 1533 N N . GLU A 1 189 ? -3.515 -9.243 -11.403 1.00 94.94 189 GLU A N 1
ATOM 1534 C CA . GLU A 1 189 ? -4.336 -9.237 -12.620 1.00 94.94 189 GLU A CA 1
ATOM 1535 C C . GLU A 1 189 ? -5.740 -9.802 -12.352 1.00 94.94 189 GLU A C 1
ATOM 1537 O O . GLU A 1 189 ? -6.725 -9.261 -12.855 1.00 94.94 189 GLU A O 1
ATOM 1542 N N . SER A 1 190 ? -5.870 -10.829 -11.507 1.00 94.19 190 SER A N 1
ATOM 1543 C CA . SER A 1 190 ? -7.173 -11.395 -11.138 1.00 94.19 190 SER A CA 1
ATOM 1544 C C . SER A 1 190 ? -8.064 -10.387 -10.400 1.00 94.19 190 SER A C 1
ATOM 1546 O O . SER A 1 190 ? -9.264 -10.304 -10.677 1.00 94.19 190 SER A O 1
ATOM 1548 N N . ASN A 1 191 ? -7.464 -9.535 -9.561 1.00 92.19 191 ASN A N 1
ATOM 1549 C CA . ASN A 1 191 ? -8.154 -8.491 -8.800 1.00 92.19 191 ASN A CA 1
ATOM 1550 C C . ASN A 1 191 ? -8.716 -7.362 -9.667 1.00 92.19 191 ASN A C 1
ATOM 1552 O O . ASN A 1 191 ? -9.564 -6.596 -9.208 1.00 92.19 191 ASN A O 1
ATOM 1556 N N . LEU A 1 192 ? -8.312 -7.269 -10.935 1.00 91.38 192 LEU A N 1
ATOM 1557 C CA . LEU A 1 192 ? -8.916 -6.336 -11.887 1.00 91.38 192 LEU A CA 1
ATOM 1558 C C . LEU A 1 192 ? -10.377 -6.685 -12.204 1.00 91.38 192 LEU A C 1
ATOM 1560 O O . LEU A 1 192 ? -11.120 -5.805 -12.631 1.00 91.38 192 LEU A O 1
ATOM 1564 N N . ASN A 1 193 ? -10.789 -7.936 -11.962 1.00 90.62 193 ASN A N 1
ATOM 1565 C CA . ASN A 1 193 ? -12.172 -8.399 -12.105 1.00 90.62 193 ASN A CA 1
ATOM 1566 C C . ASN A 1 193 ? -12.982 -8.298 -10.799 1.00 90.62 193 ASN A C 1
ATOM 1568 O O . ASN A 1 193 ? -14.132 -8.734 -10.762 1.00 90.62 193 ASN A O 1
ATOM 1572 N N . SER A 1 194 ? -12.395 -7.760 -9.723 1.00 87.81 194 SER A N 1
ATOM 1573 C CA . SER A 1 194 ? -13.099 -7.531 -8.459 1.00 87.81 194 SER A CA 1
ATOM 1574 C C . SER A 1 194 ? -14.322 -6.626 -8.668 1.00 87.81 194 SER A C 1
ATOM 1576 O O . SER A 1 194 ? -14.217 -5.650 -9.411 1.00 87.81 194 SER A O 1
ATOM 1578 N N . PRO A 1 195 ? -15.455 -6.857 -7.978 1.00 83.94 195 PRO A N 1
ATOM 1579 C CA . PRO A 1 195 ? -16.571 -5.912 -7.988 1.00 83.94 195 PRO A CA 1
ATOM 1580 C C . PRO A 1 195 ? -16.252 -4.601 -7.245 1.00 83.94 195 PRO A C 1
ATOM 1582 O O . PRO A 1 195 ? -16.926 -3.600 -7.467 1.00 83.94 195 PRO A O 1
ATOM 1585 N N . TYR A 1 196 ? -15.224 -4.590 -6.391 1.00 83.88 196 TYR A N 1
ATOM 1586 C CA . TYR A 1 196 ? -14.816 -3.429 -5.599 1.00 83.88 196 TYR A CA 1
ATOM 1587 C C . TYR A 1 196 ? -13.707 -2.647 -6.297 1.00 83.88 196 TYR A C 1
ATOM 1589 O O . TYR A 1 196 ? -12.624 -3.187 -6.557 1.00 83.88 196 TYR A O 1
ATOM 1597 N N . HIS A 1 197 ? -13.960 -1.362 -6.555 1.00 85.50 197 HIS A N 1
ATOM 1598 C CA . HIS A 1 197 ? -13.023 -0.486 -7.259 1.00 85.50 197 HIS A CA 1
ATOM 1599 C C . HIS A 1 197 ? -11.692 -0.335 -6.506 1.00 85.50 197 HIS A C 1
ATOM 1601 O O . HIS A 1 197 ? -10.651 -0.296 -7.151 1.00 85.50 197 HIS A O 1
ATOM 1607 N N . VAL A 1 198 ? -11.704 -0.355 -5.167 1.00 87.00 198 VAL A N 1
ATOM 1608 C CA . VAL A 1 198 ? -10.512 -0.287 -4.301 1.00 87.00 198 VAL A CA 1
ATOM 1609 C C . VAL A 1 198 ? -9.443 -1.286 -4.749 1.00 87.00 198 VAL A C 1
ATOM 1611 O O . VAL A 1 198 ? -8.299 -0.918 -5.025 1.00 87.00 198 VAL A O 1
ATOM 1614 N N . TYR A 1 199 ? -9.814 -2.561 -4.898 1.00 88.69 199 TYR A N 1
ATOM 1615 C CA . TYR A 1 199 ? -8.868 -3.619 -5.268 1.00 88.69 199 TYR A CA 1
ATOM 1616 C C . TYR A 1 199 ? -8.373 -3.460 -6.698 1.00 88.69 199 TYR A C 1
ATOM 1618 O O . TYR A 1 199 ? -7.198 -3.719 -6.976 1.00 88.69 199 TYR A O 1
ATOM 1626 N N . GLN A 1 200 ? -9.237 -2.987 -7.597 1.00 88.94 200 GLN A N 1
ATOM 1627 C CA . GLN A 1 200 ? -8.838 -2.696 -8.965 1.00 88.94 200 GLN A CA 1
ATOM 1628 C C . GLN A 1 200 ? -7.840 -1.529 -9.012 1.00 88.94 200 GLN A C 1
ATOM 1630 O O . GLN A 1 200 ? -6.831 -1.627 -9.704 1.00 88.94 200 GLN A O 1
ATOM 1635 N N . THR A 1 201 ? -8.086 -0.448 -8.267 1.00 87.12 201 THR A N 1
ATOM 1636 C CA . THR A 1 201 ? -7.224 0.741 -8.184 1.00 87.12 201 THR A CA 1
ATOM 1637 C C . THR A 1 201 ? -5.844 0.371 -7.656 1.00 87.12 201 THR A C 1
ATOM 1639 O O . THR A 1 201 ? -4.841 0.638 -8.323 1.00 87.12 201 THR A O 1
ATOM 1642 N N . ILE A 1 202 ? -5.784 -0.331 -6.519 1.00 88.38 202 ILE A N 1
ATOM 1643 C CA . ILE A 1 202 ? -4.522 -0.799 -5.931 1.00 88.38 202 ILE A CA 1
ATOM 1644 C C . ILE A 1 202 ? -3.775 -1.708 -6.919 1.00 88.38 202 ILE A C 1
ATOM 1646 O O . ILE A 1 202 ? -2.580 -1.526 -7.163 1.00 88.38 202 ILE A O 1
ATOM 1650 N N . SER A 1 203 ? -4.476 -2.661 -7.539 1.00 92.25 203 SER A N 1
ATOM 1651 C CA . SER A 1 203 ? -3.854 -3.620 -8.458 1.00 92.25 203 SER A CA 1
ATOM 1652 C C . SER A 1 203 ? -3.345 -2.956 -9.737 1.00 92.25 203 SER A C 1
ATOM 1654 O O . SER A 1 203 ? -2.214 -3.222 -10.136 1.00 92.25 203 SER A O 1
ATOM 1656 N N . ARG A 1 204 ? -4.106 -2.036 -10.351 1.00 91.06 204 ARG A N 1
ATOM 1657 C CA . ARG A 1 204 ? -3.660 -1.247 -11.517 1.00 91.06 204 ARG A CA 1
ATOM 1658 C C . ARG A 1 204 ? -2.429 -0.417 -11.184 1.00 91.06 204 ARG A C 1
ATOM 1660 O O . ARG A 1 204 ? -1.460 -0.438 -11.945 1.00 91.06 204 ARG A O 1
ATOM 1667 N N . TYR A 1 205 ? -2.438 0.263 -10.035 1.00 88.12 205 TYR A N 1
ATOM 1668 C CA . TYR A 1 205 ? -1.290 1.031 -9.567 1.00 88.12 205 TYR A CA 1
ATOM 1669 C C . TYR A 1 205 ? -0.039 0.148 -9.474 1.00 88.12 205 TYR A C 1
ATOM 1671 O O . TYR A 1 205 ? 0.972 0.436 -10.121 1.00 88.12 205 TYR A O 1
ATOM 1679 N N . PHE A 1 206 ? -0.106 -0.976 -8.758 1.00 89.44 206 PHE A N 1
ATOM 1680 C CA . PHE A 1 206 ? 1.061 -1.837 -8.583 1.00 89.44 206 PHE A CA 1
ATOM 1681 C C . PHE A 1 206 ? 1.472 -2.585 -9.854 1.00 89.44 206 PHE A C 1
ATOM 1683 O O . PHE A 1 206 ? 2.669 -2.696 -10.109 1.00 89.44 206 PHE A O 1
ATOM 1690 N N . LEU A 1 207 ? 0.536 -3.038 -10.693 1.00 92.94 207 LEU A N 1
ATOM 1691 C CA . LEU A 1 207 ? 0.856 -3.640 -11.992 1.00 92.94 207 LEU A CA 1
ATOM 1692 C C . LEU A 1 207 ? 1.586 -2.647 -12.896 1.00 92.94 207 LEU A C 1
ATOM 1694 O O . LEU A 1 207 ? 2.588 -3.014 -13.511 1.00 92.94 207 LEU A O 1
ATOM 1698 N N . SER A 1 208 ? 1.147 -1.382 -12.932 1.00 88.25 208 SER A N 1
ATOM 1699 C CA . SER A 1 208 ? 1.841 -0.342 -13.697 1.00 88.25 208 SER A CA 1
ATOM 1700 C C . SER A 1 208 ? 3.305 -0.217 -13.253 1.00 88.25 208 SER A C 1
ATOM 1702 O O . SER A 1 208 ? 4.208 -0.276 -14.086 1.00 88.25 208 SER A O 1
ATOM 1704 N N . LYS A 1 209 ? 3.562 -0.185 -11.939 1.00 84.56 209 LYS A N 1
ATOM 1705 C CA . LYS A 1 209 ? 4.910 -0.127 -11.356 1.00 84.56 209 LYS A CA 1
ATOM 1706 C C . LYS A 1 209 ? 5.733 -1.379 -11.641 1.00 84.56 209 LYS A C 1
ATOM 1708 O O . LYS A 1 209 ? 6.865 -1.287 -12.112 1.00 84.56 209 LYS A O 1
ATOM 1713 N N . ILE A 1 210 ? 5.157 -2.562 -11.438 1.00 88.38 210 ILE A N 1
ATOM 1714 C CA . ILE A 1 210 ? 5.816 -3.845 -11.709 1.00 88.38 210 ILE A CA 1
ATOM 1715 C C . ILE A 1 210 ? 6.269 -3.919 -13.169 1.00 88.38 210 ILE A C 1
ATOM 1717 O O . ILE A 1 210 ? 7.411 -4.305 -13.426 1.00 88.38 210 ILE A O 1
ATOM 1721 N N . TYR A 1 211 ? 5.423 -3.515 -14.120 1.00 89.00 211 TYR A N 1
ATOM 1722 C CA . TYR A 1 211 ? 5.772 -3.516 -15.542 1.00 89.00 211 TYR A CA 1
ATOM 1723 C C . TYR A 1 211 ? 6.693 -2.370 -15.963 1.00 89.00 211 TYR A C 1
ATOM 1725 O O . TYR A 1 211 ? 7.307 -2.464 -17.020 1.00 89.00 211 TYR A O 1
ATOM 1733 N N . LEU A 1 212 ? 6.853 -1.312 -15.174 1.00 82.44 212 LEU A N 1
ATOM 1734 C CA . LEU A 1 212 ? 7.902 -0.320 -15.428 1.00 82.44 212 LEU A CA 1
ATOM 1735 C C . LEU A 1 212 ? 9.265 -0.806 -14.925 1.00 82.44 212 LEU A C 1
ATOM 1737 O O . LEU A 1 212 ? 10.277 -0.602 -15.592 1.00 82.44 212 LEU A O 1
ATOM 1741 N N . GLU A 1 213 ? 9.298 -1.454 -13.760 1.00 72.88 213 GLU A N 1
ATOM 1742 C CA . GLU A 1 213 ? 10.513 -1.486 -12.935 1.00 72.88 213 GLU A CA 1
ATOM 1743 C C . GLU A 1 213 ? 10.997 -2.892 -12.549 1.00 72.88 213 GLU A C 1
ATOM 1745 O O . GLU A 1 213 ? 12.179 -3.071 -12.247 1.00 72.88 213 GLU A O 1
ATOM 1750 N N . VAL A 1 214 ? 10.118 -3.900 -12.539 1.00 78.38 214 VAL A N 1
ATOM 1751 C CA . VAL A 1 214 ? 10.444 -5.273 -12.099 1.00 78.38 214 VAL A CA 1
ATOM 1752 C C . VAL A 1 214 ? 10.440 -6.257 -13.267 1.00 78.38 214 VAL A C 1
ATOM 1754 O O . VAL A 1 214 ? 11.353 -7.070 -13.403 1.00 78.38 214 VAL A O 1
ATOM 1757 N N . SER A 1 215 ? 9.431 -6.175 -14.133 1.00 82.75 215 SER A N 1
ATOM 1758 C CA . SER A 1 215 ? 9.334 -6.932 -15.386 1.00 82.75 215 SER A CA 1
ATOM 1759 C C . SER A 1 215 ? 9.109 -5.958 -16.540 1.00 82.75 215 SER A C 1
ATOM 1761 O O . SER A 1 215 ? 7.971 -5.831 -16.990 1.00 82.75 215 SER A O 1
ATOM 1763 N N . PRO A 1 216 ? 10.156 -5.244 -16.997 1.00 84.06 216 PRO A N 1
ATOM 1764 C CA . PRO A 1 216 ? 9.999 -4.121 -17.913 1.00 84.06 216 PRO A CA 1
ATOM 1765 C C . PRO A 1 216 ? 9.188 -4.472 -19.167 1.00 84.06 216 PRO A C 1
ATOM 1767 O O . PRO A 1 216 ? 9.614 -5.240 -20.027 1.00 84.06 216 PRO A O 1
ATOM 1770 N N . SER A 1 217 ? 8.003 -3.881 -19.260 1.00 91.00 217 SER A N 1
ATOM 1771 C CA . SER A 1 217 ? 7.084 -3.896 -20.390 1.00 91.00 217 SER A CA 1
ATOM 1772 C C . SER A 1 217 ? 6.355 -2.546 -20.420 1.00 91.00 217 SER A C 1
ATOM 1774 O O . SER A 1 217 ? 5.237 -2.430 -19.910 1.00 91.00 217 SER A O 1
ATOM 1776 N N . PRO A 1 218 ? 6.968 -1.497 -21.008 1.00 86.50 218 PRO A N 1
ATOM 1777 C CA . PRO A 1 218 ? 6.397 -0.148 -21.019 1.00 86.50 218 PRO A CA 1
ATOM 1778 C C . PRO A 1 218 ? 4.985 -0.084 -21.615 1.00 86.50 218 PRO A C 1
ATOM 1780 O O . PRO A 1 218 ? 4.156 0.697 -21.161 1.00 86.50 218 PRO A O 1
ATOM 1783 N N . ALA A 1 219 ? 4.687 -0.942 -22.597 1.00 89.62 219 ALA A N 1
ATOM 1784 C CA . ALA A 1 219 ? 3.354 -1.054 -23.180 1.00 89.62 219 ALA A CA 1
ATOM 1785 C C . ALA A 1 219 ? 2.311 -1.539 -22.157 1.00 89.62 219 ALA A C 1
ATOM 1787 O O . ALA A 1 219 ? 1.257 -0.923 -22.028 1.00 89.62 219 ALA A O 1
ATOM 1788 N N . ARG A 1 220 ? 2.612 -2.597 -21.388 1.00 90.62 220 ARG A N 1
ATOM 1789 C CA . ARG A 1 220 ? 1.711 -3.089 -20.330 1.00 90.62 220 ARG A CA 1
ATOM 1790 C C . ARG A 1 220 ? 1.584 -2.086 -19.191 1.00 90.62 220 ARG A C 1
ATOM 1792 O O . ARG A 1 220 ? 0.477 -1.825 -18.736 1.00 90.62 220 ARG A O 1
ATOM 1799 N N . ALA A 1 221 ? 2.693 -1.475 -18.784 1.00 86.25 221 ALA A N 1
ATOM 1800 C CA . ALA A 1 221 ? 2.676 -0.410 -17.789 1.00 86.25 221 ALA A CA 1
ATOM 1801 C C . ALA A 1 221 ? 1.745 0.743 -18.185 1.00 86.25 221 ALA A C 1
ATOM 1803 O O . ALA A 1 221 ? 0.935 1.189 -17.372 1.00 86.25 221 ALA A O 1
ATOM 1804 N N . LYS A 1 222 ? 1.832 1.187 -19.445 1.00 84.94 222 LYS A N 1
ATOM 1805 C CA . LYS A 1 222 ? 0.975 2.235 -19.996 1.00 84.94 222 LYS A CA 1
ATOM 1806 C C . LYS A 1 222 ? -0.504 1.847 -19.941 1.00 84.94 222 LYS A C 1
ATOM 1808 O O . LYS A 1 222 ? -1.292 2.657 -19.475 1.00 84.94 222 LYS A O 1
ATOM 1813 N N . ILE A 1 223 ? -0.863 0.618 -20.329 1.00 89.62 223 ILE A N 1
ATOM 1814 C CA . ILE A 1 223 ? -2.253 0.129 -20.270 1.00 89.62 223 ILE A CA 1
ATOM 1815 C C . ILE A 1 223 ? -2.822 0.268 -18.853 1.00 89.62 223 ILE A C 1
ATOM 1817 O O . ILE A 1 223 ? -3.882 0.861 -18.672 1.00 89.62 223 ILE A O 1
ATOM 1821 N N . TYR A 1 224 ? -2.115 -0.236 -17.838 1.00 88.00 224 TYR A N 1
ATOM 1822 C CA . TYR A 1 224 ? -2.604 -0.168 -16.458 1.00 88.00 224 TYR A CA 1
ATOM 1823 C C . TYR A 1 224 ? -2.649 1.265 -15.914 1.00 88.00 224 TYR A C 1
ATOM 1825 O O . TYR A 1 224 ? -3.563 1.606 -15.165 1.00 88.00 224 TYR A O 1
ATOM 1833 N N . CYS A 1 225 ? -1.712 2.120 -16.330 1.00 82.38 225 CYS A N 1
ATOM 1834 C CA . CYS A 1 225 ? -1.724 3.539 -15.987 1.00 82.38 225 CYS A CA 1
ATOM 1835 C C . CYS A 1 225 ? -2.919 4.277 -16.614 1.00 82.38 225 CYS A C 1
ATOM 1837 O O . CYS A 1 225 ? -3.611 5.021 -15.928 1.00 82.38 225 CYS A O 1
ATOM 1839 N N . GLU A 1 226 ? -3.199 4.060 -17.901 1.00 81.44 226 GLU A N 1
ATOM 1840 C CA . GLU A 1 226 ? -4.343 4.672 -18.590 1.00 81.44 226 GLU A CA 1
ATOM 1841 C C . GLU A 1 226 ? -5.672 4.199 -17.992 1.00 81.44 226 GLU A C 1
ATOM 1843 O O . GLU A 1 226 ? -6.584 5.001 -17.787 1.00 81.44 226 GLU A O 1
ATOM 1848 N N . GLN A 1 227 ? -5.770 2.914 -17.638 1.00 83.75 227 GLN A N 1
ATOM 1849 C CA . GLN A 1 227 ? -6.934 2.375 -16.936 1.00 83.75 227 GLN A CA 1
ATOM 1850 C C . GLN A 1 227 ? -7.154 3.054 -15.580 1.00 83.75 227 GLN A C 1
ATOM 1852 O O . GLN A 1 227 ? -8.293 3.379 -15.258 1.00 83.75 227 GLN A O 1
ATOM 1857 N N . LEU A 1 228 ? -6.087 3.311 -14.816 1.00 79.25 228 LEU A N 1
ATOM 1858 C CA . LEU A 1 228 ? -6.164 4.033 -13.544 1.00 79.25 228 LEU A CA 1
ATOM 1859 C C . LEU A 1 228 ? -6.721 5.454 -13.742 1.00 79.25 228 LEU A C 1
ATOM 1861 O O . LEU A 1 228 ? -7.656 5.844 -13.051 1.00 79.25 228 LEU A O 1
ATOM 1865 N N . CYS A 1 229 ? -6.218 6.190 -14.738 1.00 70.62 229 CYS A N 1
ATOM 1866 C CA . CYS A 1 229 ? -6.688 7.548 -15.029 1.00 70.62 229 CYS A CA 1
ATOM 1867 C C . CYS A 1 229 ? -8.134 7.580 -15.556 1.00 70.62 229 CYS A C 1
ATOM 1869 O O . CYS A 1 229 ? -8.914 8.456 -15.191 1.00 70.62 229 CYS A O 1
ATOM 1871 N N . SER A 1 230 ? -8.506 6.630 -16.419 1.00 68.00 230 SER A N 1
ATOM 1872 C CA . SER A 1 230 ? -9.854 6.563 -17.005 1.00 68.00 230 SER A CA 1
ATOM 1873 C C . SER A 1 230 ? -10.932 6.141 -16.002 1.00 68.00 230 SER A C 1
ATOM 1875 O O . SER A 1 230 ? -12.052 6.646 -16.074 1.00 68.00 230 SER A O 1
ATOM 1877 N N . ALA A 1 231 ? -10.594 5.279 -15.035 1.00 59.66 231 ALA A N 1
ATOM 1878 C CA . ALA A 1 231 ? -11.506 4.876 -13.969 1.00 59.66 231 ALA A CA 1
ATOM 1879 C C . ALA A 1 231 ? -11.976 6.091 -13.149 1.00 59.66 231 ALA A C 1
ATOM 1881 O O . ALA A 1 231 ? -13.175 6.228 -12.912 1.00 59.66 231 ALA A O 1
ATOM 1882 N N . CYS A 1 232 ? -11.069 7.025 -12.841 1.00 51.62 232 CYS A N 1
ATOM 1883 C CA . CYS A 1 232 ? -11.388 8.264 -12.122 1.00 51.62 232 CYS A CA 1
ATOM 1884 C C . CYS A 1 232 ? -12.262 9.246 -12.923 1.00 51.62 232 CYS A C 1
ATOM 1886 O O . CYS A 1 232 ? -13.015 10.012 -12.332 1.00 51.62 232 CYS A O 1
ATOM 1888 N N . LEU A 1 233 ? -12.210 9.206 -14.260 1.00 42.28 233 LEU A N 1
ATOM 1889 C CA . LEU A 1 233 ? -13.043 10.051 -15.129 1.00 42.28 233 LEU A CA 1
ATOM 1890 C C . LEU A 1 233 ? -14.450 9.473 -15.349 1.00 42.28 233 LEU A C 1
ATOM 1892 O O . LEU A 1 233 ? -15.400 10.219 -15.568 1.00 42.28 233 LEU A O 1
ATOM 1896 N N . SER A 1 234 ? -14.602 8.147 -15.299 1.00 44.88 234 SER A N 1
ATOM 1897 C CA . SER A 1 234 ? -15.876 7.466 -15.576 1.00 44.88 234 SER A CA 1
ATOM 1898 C C . SER A 1 234 ? -16.887 7.487 -14.422 1.00 44.88 234 SER A C 1
ATOM 1900 O O . SER A 1 234 ? -18.074 7.260 -14.659 1.00 44.88 234 SER A O 1
ATOM 1902 N N . SER A 1 235 ? -16.463 7.816 -13.196 1.00 43.09 235 SER A N 1
ATOM 1903 C CA . SER A 1 235 ? -17.380 8.094 -12.080 1.00 43.09 235 SER A CA 1
ATOM 1904 C C . SER A 1 235 ? -18.057 9.471 -12.196 1.00 43.09 235 SER A C 1
ATOM 1906 O O . SER A 1 235 ? -19.010 9.755 -11.467 1.00 43.09 235 SER A O 1
ATOM 1908 N N . ALA A 1 236 ? -17.645 10.298 -13.171 1.00 36.38 236 ALA A N 1
ATOM 1909 C CA . ALA A 1 236 ? -18.326 11.533 -13.545 1.00 36.38 236 ALA A CA 1
ATOM 1910 C C . ALA A 1 236 ? -19.605 11.254 -14.307 1.00 36.38 236 ALA A C 1
ATOM 1912 O O . ALA A 1 236 ? -19.590 10.938 -15.495 1.00 36.38 236 ALA A O 1
ATOM 1913 N N . LYS A 1 237 ? -20.742 11.417 -13.616 1.00 33.78 237 LYS A N 1
ATOM 1914 C CA . LYS A 1 237 ? -22.058 11.400 -14.254 1.00 33.78 237 LYS A CA 1
ATOM 1915 C C . LYS A 1 237 ? -22.045 12.323 -15.485 1.00 33.78 237 LYS A C 1
ATOM 1917 O O . LYS A 1 237 ? -21.793 13.523 -15.336 1.00 33.78 237 LYS A O 1
ATOM 1922 N N . PRO A 1 238 ? -22.392 11.819 -16.681 1.00 34.19 238 PRO A N 1
ATOM 1923 C CA . PRO A 1 238 ? -22.624 12.663 -17.841 1.00 34.19 238 PRO A CA 1
ATOM 1924 C C . PRO A 1 238 ? -23.944 13.410 -17.614 1.00 34.19 238 PRO A C 1
ATOM 1926 O O . PRO A 1 238 ? -25.021 12.891 -17.894 1.00 34.19 238 PRO A O 1
ATOM 1929 N N . GLY A 1 239 ? -23.879 14.600 -17.012 1.00 38.97 239 GLY A N 1
ATOM 1930 C CA . GLY A 1 239 ? -25.088 15.381 -16.733 1.00 38.97 239 GLY A CA 1
ATOM 1931 C C . GLY A 1 239 ? -24.950 16.665 -15.914 1.00 38.97 239 GLY A C 1
ATOM 1932 O O . GLY A 1 239 ? -25.957 17.338 -15.736 1.00 38.97 239 GLY A O 1
ATOM 1933 N N . GLN A 1 240 ? -23.762 17.043 -15.427 1.00 32.03 240 GLN A N 1
ATOM 1934 C CA . GLN A 1 240 ? -23.577 18.295 -14.663 1.00 32.03 240 GLN A CA 1
ATOM 1935 C C . GLN A 1 240 ? -22.718 19.362 -15.363 1.00 32.03 240 GLN A C 1
ATOM 1937 O O . GLN A 1 240 ? -22.243 20.293 -14.728 1.00 32.03 240 GLN A O 1
ATOM 1942 N N . LEU A 1 241 ? -22.577 19.281 -16.687 1.00 32.44 241 LEU A N 1
ATOM 1943 C CA . LEU A 1 241 ? -21.988 20.346 -17.508 1.00 32.44 241 LEU A CA 1
ATOM 1944 C C . LEU A 1 241 ? -23.010 20.918 -18.498 1.00 32.44 241 LEU A C 1
ATOM 1946 O O . LEU A 1 241 ? -22.717 21.027 -19.679 1.00 32.44 241 LEU A O 1
ATOM 1950 N N . ILE A 1 242 ? -24.214 21.263 -18.028 1.00 33.56 242 ILE A N 1
ATOM 1951 C CA . ILE A 1 242 ? -25.047 22.305 -18.654 1.00 33.56 242 ILE A CA 1
ATOM 1952 C C . ILE A 1 242 ? -25.845 23.020 -17.551 1.00 33.56 242 ILE A C 1
ATOM 1954 O O . ILE A 1 242 ? -26.931 22.574 -17.187 1.00 33.56 242 ILE A O 1
ATOM 1958 N N . ALA A 1 243 ? -25.286 24.114 -17.033 1.00 30.89 243 ALA A N 1
ATOM 1959 C CA . ALA A 1 243 ? -25.985 25.341 -16.633 1.00 30.89 243 ALA A CA 1
ATOM 1960 C C . ALA A 1 243 ? -24.942 26.437 -16.385 1.00 30.89 243 ALA A C 1
ATOM 1962 O O . ALA A 1 243 ? -24.064 26.215 -15.524 1.00 30.89 243 ALA A O 1
#

Solvent-accessible surface area (backbone atoms only — not comparable to full-atom values): 13626 Å² total; per-residue (Å²): 143,88,73,68,62,66,60,50,50,48,52,61,64,24,61,71,84,59,82,75,73,88,63,85,44,60,77,34,72,76,84,65,55,75,67,52,37,33,50,51,26,41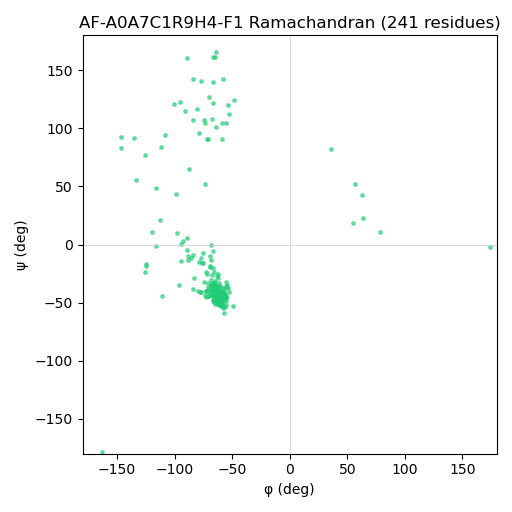,80,38,68,38,53,69,61,20,51,53,50,48,65,74,35,58,88,74,42,54,75,64,58,48,50,50,52,51,51,54,42,49,50,51,52,26,59,73,67,64,41,75,64,38,56,48,54,47,54,49,51,54,49,52,54,52,49,53,42,71,69,40,96,75,55,58,65,64,62,50,46,52,52,41,52,51,51,34,51,50,30,40,52,71,61,40,66,76,82,28,47,63,42,51,53,50,46,56,53,47,64,76,70,59,75,62,87,84,48,56,73,68,58,43,52,53,48,51,50,53,50,22,55,48,33,41,54,46,16,61,74,61,77,56,41,60,64,53,33,50,57,20,49,52,52,37,59,55,31,60,72,47,93,48,65,68,52,26,52,55,25,27,54,50,49,18,48,38,17,58,75,75,55,76,33,64,70,62,14,47,53,29,46,52,50,53,58,48,56,38,55,67,49,43,71,94,76,84,87,82,132

Sequence (243 aa):
MSGNNTHRQIKYCLLILLCGFTCELTASCATGTSFEKIFDLIYSQQFHEASLELNSSENELDRWEYHILSLDLIWWETLSGSTREDYKRFDSALKDYTSDLKNARDPDKLEELITLSYSFRLGAIKGNLIPIMPDFLKINHLIQHFDTAGLDPARQEIFKIYLALFNIGKSKLLFNNSRIKEEAVEILESNLNSPYHVYQTISRYFLSKIYLEVSPSPARAKIYCEQLCSACLSSAKPGQLIA

Radius of gyration: 18.3 Å; Cα contacts (8 Å, |Δi|>4): 212; chains: 1; bounding box: 63×44×47 Å

Nearest PDB structures (foldseek):
  8rsu-assembly1_A  TM=5.596E-01  e=4.368E+00  Bacillus phage phi3T
  8fiq-assembly1_A  TM=4.278E-01  e=6.336E+00  synthetic construct
  5uwr-assembly1_C  TM=3.329E-01  e=7.285E+00  Saccharomyces cerevisiae

pLDDT: mean 78.72, std 19.81, range [30.89, 96.75]

Mean predicted aligned error: 9.28 Å

Secondary structure (DSSP, 8-state):
--SHHHHHHHHHTTGGG--------------S-HHHHHHHHHHTT-HHHHHHHHHHTTTTS-HHHHHHHHHHHHHHHHHHH--HHHHHHHHHHHHHHHHHHHHSSS--HHHHHHHHHHHHHHHHHTT-HHHHHHHHHHHHHHHHT---TTS-HHHHHHHHHHHHHHHHHHHHHTT--HHHHHHHHHHHHHGGG-SSHHHHHHHHHHHHHHHHHTS--HHHHHHHHHHHHHHHHHTS-TTSS--